Protein AF-A0A4Y8KSS1-F1 (afdb_monomer)

Nearest PDB structures (foldseek):
  6okt-assembly1_H  TM=4.123E-01  e=4.734E-01  Clostridioides difficile
  6uwi-assembly1_A  TM=1.964E-01  e=3.000E+00  Clostridioides difficile
  6uwi-assembly2_d  TM=1.963E-01  e=3.000E+00  Clostridioides difficile
  6uwi-assembly2_g  TM=1.963E-01  e=3.000E+00  Clostridioides difficile
  5ec5-assembly1_C  TM=1.843E-01  e=3.190E+00  Eisenia fetida

Sequence (190 aa):
MMDKLKALFSSRDPTFQKKWPLILLLLIIGLILVLQGREPSEKEVTTIPVSDTEVEFEQIKKLENQAEKRLEAMLKKALGTNKVEVMVTLGTSEKKIFARNETTQQDQSEDQKEGFSSAADRNSMTSQLVFGNQSQQGTPVLSYIEKPAITGVMIVAENGHETKVKKQIAEAVSKALDVSSHRVAVIPYE

Solvent-accessible surface area (backbone atoms only — not comparable to full-atom values): 11364 Å² total; per-residue (Å²): 135,66,73,72,64,59,65,78,74,69,77,85,54,88,68,47,78,79,44,46,65,57,54,52,51,50,51,50,52,51,52,51,52,59,66,70,71,61,74,80,81,70,76,78,72,83,70,76,62,75,73,56,56,59,59,52,50,55,51,50,52,52,53,31,54,53,50,21,54,53,49,31,57,51,47,25,65,75,71,73,43,86,58,48,47,50,48,51,41,66,70,54,71,71,45,78,40,62,36,64,52,74,50,80,47,77,48,80,47,80,52,80,53,98,95,48,79,49,74,49,81,45,81,47,78,48,78,43,79,40,59,45,93,54,83,95,66,57,52,68,37,75,65,53,76,43,76,48,54,56,61,36,38,42,36,36,24,62,63,27,75,41,69,67,57,34,50,52,52,40,54,52,50,21,68,75,60,74,31,60,64,94,37,44,49,69,38,56,47,135

Radius of gyration: 35.97 Å; Cα contacts (8 Å, |Δi|>4): 211; chains: 1; bounding box: 75×65×91 Å

Structure (mmCIF, N/CA/C/O backbone):
data_AF-A0A4Y8KSS1-F1
#
_entry.id   AF-A0A4Y8KSS1-F1
#
loop_
_atom_site.group_PDB
_atom_site.id
_atom_site.type_symbol
_atom_site.label_atom_id
_atom_site.label_alt_id
_atom_site.label_comp_id
_atom_site.label_asym_id
_atom_site.label_entity_id
_atom_site.label_seq_id
_atom_site.pdbx_PDB_ins_code
_atom_site.Cartn_x
_atom_site.Cartn_y
_atom_site.Cartn_z
_atom_site.occupancy
_atom_site.B_iso_or_equiv
_atom_site.auth_seq_id
_atom_site.auth_comp_id
_atom_site.auth_asym_id
_atom_site.auth_atom_id
_atom_site.pdbx_PDB_model_num
ATOM 1 N N . MET A 1 1 ? 43.802 53.108 -40.787 1.00 49.31 1 MET A N 1
ATO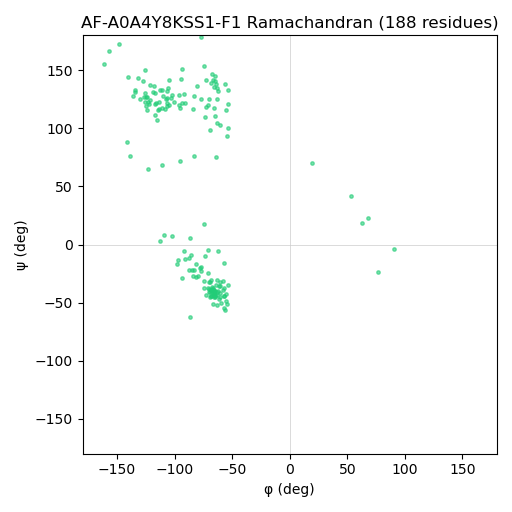M 2 C CA . MET A 1 1 ? 43.287 51.778 -41.205 1.00 49.31 1 MET A CA 1
ATOM 3 C C . MET A 1 1 ? 42.223 51.875 -42.312 1.00 49.31 1 MET A C 1
ATOM 5 O O . MET A 1 1 ? 41.577 50.879 -42.602 1.00 49.31 1 MET A O 1
ATOM 9 N N . MET A 1 2 ? 42.068 53.035 -42.975 1.00 51.78 2 MET A N 1
ATOM 10 C CA . MET A 1 2 ? 41.136 53.228 -44.098 1.00 51.78 2 MET A CA 1
ATOM 11 C C . MET A 1 2 ? 41.802 53.085 -45.481 1.00 51.78 2 MET A C 1
ATOM 13 O O . MET A 1 2 ? 41.107 52.903 -46.477 1.00 51.78 2 MET A O 1
ATOM 17 N N . ASP A 1 3 ? 43.136 53.075 -45.562 1.00 50.44 3 ASP A N 1
ATOM 18 C CA . ASP A 1 3 ? 43.850 53.045 -46.851 1.00 50.44 3 ASP A CA 1
ATOM 19 C C . ASP A 1 3 ? 43.894 51.660 -47.506 1.00 50.44 3 ASP A C 1
ATOM 21 O O . ASP A 1 3 ? 44.017 51.547 -48.723 1.00 50.44 3 ASP A O 1
ATOM 25 N N . LYS A 1 4 ? 43.691 50.588 -46.729 1.00 49.62 4 LYS A N 1
ATOM 26 C CA . LYS A 1 4 ? 43.579 49.223 -47.271 1.00 49.62 4 LYS A CA 1
ATOM 27 C C . LYS A 1 4 ? 42.188 48.894 -47.817 1.00 49.62 4 LYS A C 1
ATOM 29 O O . LYS A 1 4 ? 42.060 47.960 -48.599 1.00 49.62 4 LYS A O 1
ATOM 34 N N . LEU A 1 5 ? 41.168 49.684 -47.465 1.00 52.44 5 LEU A N 1
ATOM 35 C CA . LEU A 1 5 ? 39.812 49.515 -47.995 1.00 52.44 5 LEU A CA 1
ATOM 36 C C . LEU A 1 5 ? 39.650 50.149 -49.387 1.00 52.44 5 LEU A C 1
ATOM 38 O O . LEU A 1 5 ? 38.860 49.669 -50.194 1.00 52.44 5 LEU A O 1
ATOM 42 N N . LYS A 1 6 ? 40.434 51.188 -49.706 1.00 47.78 6 LYS A N 1
ATOM 43 C CA . LYS A 1 6 ? 40.403 51.857 -51.019 1.00 47.78 6 LYS A CA 1
ATOM 44 C C . LYS A 1 6 ? 41.115 51.082 -52.132 1.00 47.78 6 LYS A C 1
ATOM 46 O O . LYS A 1 6 ? 40.780 51.269 -53.298 1.00 47.78 6 LYS A O 1
ATOM 51 N N . ALA A 1 7 ? 42.046 50.191 -51.793 1.00 50.47 7 ALA A N 1
ATOM 52 C CA . ALA A 1 7 ? 42.794 49.406 -52.778 1.00 50.47 7 ALA A CA 1
ATOM 53 C C . ALA A 1 7 ? 41.990 48.234 -53.374 1.00 50.47 7 ALA A C 1
ATOM 55 O O . ALA A 1 7 ? 42.317 47.760 -54.457 1.00 50.47 7 ALA A O 1
ATOM 56 N N . LEU A 1 8 ? 40.912 47.796 -52.713 1.00 49.78 8 LEU A N 1
ATOM 57 C CA . LEU A 1 8 ? 40.047 46.718 -53.210 1.00 49.78 8 LEU A CA 1
ATOM 58 C C . LEU A 1 8 ? 38.954 47.194 -54.179 1.00 49.78 8 LEU A C 1
ATOM 60 O O . LEU A 1 8 ? 38.300 46.364 -54.800 1.00 49.78 8 LEU A O 1
ATOM 64 N N . PHE A 1 9 ? 38.764 48.509 -54.343 1.00 57.88 9 PHE A N 1
ATOM 65 C CA . PHE A 1 9 ? 37.720 49.067 -55.214 1.00 57.88 9 PHE A CA 1
ATOM 66 C C . PHE A 1 9 ? 38.255 49.736 -56.491 1.00 57.88 9 PHE A C 1
ATOM 68 O O . PHE A 1 9 ? 37.492 50.347 -57.236 1.00 57.88 9 PHE A O 1
ATOM 75 N N . SER A 1 10 ? 39.556 49.615 -56.774 1.00 60.19 10 SER A N 1
ATOM 76 C CA . SER A 1 10 ? 40.179 50.218 -57.958 1.00 60.19 10 SER A CA 1
ATOM 77 C C . SER A 1 10 ? 40.877 49.187 -58.845 1.00 60.19 10 SER A C 1
ATOM 79 O O . SER A 1 10 ? 42.082 49.235 -59.069 1.00 60.19 10 SER A O 1
ATOM 81 N N . SER A 1 11 ? 40.089 48.281 -59.415 1.00 57.78 11 SER A N 1
ATOM 82 C CA . SER A 1 11 ? 40.353 47.780 -60.766 1.00 57.78 11 SER A CA 1
ATOM 83 C C . SER A 1 11 ? 39.026 47.617 -61.484 1.00 57.78 11 SER A C 1
ATOM 85 O O . SER A 1 11 ? 38.339 46.603 -61.410 1.00 57.78 11 SER A O 1
ATOM 87 N N . ARG A 1 12 ? 38.622 48.714 -62.121 1.00 56.62 12 ARG A N 1
ATOM 88 C CA . ARG A 1 12 ? 37.480 48.784 -63.023 1.00 56.62 12 ARG A CA 1
ATOM 89 C C . ARG A 1 12 ? 37.956 48.302 -64.392 1.00 56.62 12 ARG A C 1
ATOM 91 O O . ARG A 1 12 ? 38.199 49.109 -65.283 1.00 56.62 12 ARG A O 1
ATOM 98 N N . ASP A 1 13 ? 38.119 46.988 -64.531 1.00 62.81 13 ASP A N 1
ATOM 99 C CA . ASP A 1 13 ? 38.410 46.361 -65.820 1.00 62.81 13 ASP A CA 1
ATOM 100 C C . ASP A 1 13 ? 37.237 46.585 -66.797 1.00 62.81 13 ASP A C 1
ATOM 102 O O . ASP A 1 13 ? 36.075 46.371 -66.432 1.00 62.81 13 ASP A O 1
ATOM 106 N N . PRO A 1 14 ? 37.478 46.968 -68.064 1.00 55.84 14 PRO A N 1
ATOM 107 C CA . PRO A 1 14 ? 36.414 47.286 -69.023 1.00 55.84 14 PRO A CA 1
ATOM 108 C C . PRO A 1 14 ? 35.608 46.065 -69.506 1.00 55.84 14 PRO A C 1
ATOM 110 O O . PRO A 1 14 ? 34.598 46.224 -70.187 1.00 55.84 14 PRO A O 1
ATOM 113 N N . THR A 1 15 ? 35.976 44.840 -69.113 1.00 52.62 15 THR A N 1
ATOM 114 C CA . THR A 1 15 ? 35.145 43.636 -69.320 1.00 52.62 15 THR A CA 1
ATOM 115 C C . THR A 1 15 ? 34.145 43.395 -68.180 1.00 52.62 15 THR A C 1
ATOM 117 O O . THR A 1 15 ? 33.210 42.603 -68.334 1.00 52.62 15 THR A O 1
ATOM 120 N N . PHE A 1 16 ? 34.286 44.115 -67.059 1.00 53.50 16 PHE A N 1
ATOM 121 C CA . PHE A 1 16 ? 33.435 43.993 -65.876 1.00 53.50 16 PHE A CA 1
ATOM 122 C C . PHE A 1 16 ? 32.013 44.504 -66.130 1.00 53.50 16 PHE A C 1
ATOM 124 O O . PHE A 1 16 ? 31.062 43.911 -65.641 1.00 53.50 16 PHE A O 1
ATOM 131 N N . GLN A 1 17 ? 31.830 45.521 -66.983 1.00 62.03 17 GLN A N 1
ATOM 132 C CA . GLN A 1 17 ? 30.504 46.070 -67.319 1.00 62.03 17 GLN A CA 1
ATOM 133 C C . GLN A 1 17 ? 29.566 45.035 -67.966 1.00 62.03 17 GLN A C 1
ATOM 135 O O . GLN A 1 17 ? 28.362 45.068 -67.735 1.00 62.03 17 GLN A O 1
ATOM 140 N N . LYS A 1 18 ? 30.113 44.082 -68.735 1.00 63.38 18 LYS A N 1
ATOM 141 C CA . LYS A 1 18 ? 29.324 43.037 -69.411 1.00 63.38 18 LYS A CA 1
ATOM 142 C C . LYS A 1 18 ? 29.092 41.798 -68.536 1.00 63.38 18 LYS A C 1
ATOM 144 O O . LYS A 1 18 ? 28.145 41.057 -68.773 1.00 63.38 18 LYS A O 1
ATOM 149 N N . LYS A 1 19 ? 29.940 41.582 -67.522 1.00 63.31 19 LYS A N 1
ATOM 150 C CA . LYS A 1 19 ? 29.869 40.448 -66.579 1.00 63.31 19 LYS A CA 1
ATOM 151 C C . LYS A 1 19 ? 29.177 40.798 -65.260 1.00 63.31 19 LYS A C 1
ATOM 153 O O . LYS A 1 19 ? 28.738 39.897 -64.554 1.00 63.31 19 LYS A O 1
ATOM 158 N N . TRP A 1 20 ? 29.028 42.086 -64.952 1.00 75.06 20 TRP A N 1
ATOM 159 C CA . TRP A 1 20 ? 28.317 42.563 -63.771 1.00 75.06 20 TRP A CA 1
ATOM 160 C C . TRP A 1 20 ? 26.872 42.053 -63.661 1.00 75.06 20 TRP A C 1
ATOM 162 O O . TRP A 1 20 ? 26.533 41.587 -62.574 1.00 75.06 20 TRP A O 1
ATOM 172 N N . PRO A 1 21 ? 26.047 42.002 -64.736 1.00 79.12 21 PRO A N 1
ATOM 173 C CA . PRO A 1 21 ? 24.717 41.395 -64.630 1.00 79.12 21 PRO A CA 1
ATOM 174 C C . PRO A 1 21 ? 24.770 39.896 -64.289 1.00 79.12 21 PRO A C 1
ATOM 176 O O . PRO A 1 21 ? 23.891 39.396 -63.595 1.00 79.12 21 PRO A O 1
ATOM 179 N N . LEU A 1 22 ? 25.821 39.184 -64.709 1.00 79.75 22 LEU A N 1
ATOM 180 C CA . LEU A 1 22 ? 25.994 37.753 -64.439 1.00 79.75 22 LEU A CA 1
ATOM 181 C C . LEU A 1 22 ? 26.396 37.486 -62.977 1.00 79.75 22 LEU A C 1
ATOM 183 O O . LEU A 1 22 ? 25.926 36.533 -62.363 1.00 79.75 22 LEU A O 1
ATOM 187 N N . ILE A 1 23 ? 27.227 38.362 -62.404 1.00 82.56 23 ILE A N 1
ATOM 188 C CA . ILE A 1 23 ? 27.611 38.323 -60.983 1.00 82.56 23 ILE A CA 1
ATOM 189 C C . ILE A 1 23 ? 26.399 38.645 -60.096 1.00 82.56 23 ILE A C 1
ATOM 191 O O . ILE A 1 23 ? 26.200 38.004 -59.066 1.00 82.56 23 ILE A O 1
ATOM 195 N N . LEU A 1 24 ? 25.559 39.594 -60.520 1.00 83.44 24 LEU A N 1
ATOM 196 C CA . LEU A 1 24 ? 24.329 39.965 -59.817 1.00 83.44 24 LEU A CA 1
ATOM 197 C C . LEU A 1 24 ? 23.301 38.821 -59.839 1.00 83.44 24 LEU A C 1
ATOM 199 O O . LEU A 1 24 ? 22.686 38.535 -58.816 1.00 83.44 24 LEU A O 1
ATOM 203 N N . LEU A 1 25 ? 23.187 38.102 -60.962 1.00 84.94 25 LEU A N 1
ATOM 204 C CA . LEU A 1 25 ? 22.342 36.911 -61.086 1.00 84.94 25 LEU A CA 1
ATOM 205 C C . LEU A 1 25 ? 22.802 35.771 -60.159 1.00 84.94 25 LEU A C 1
ATOM 207 O O . LEU A 1 25 ? 21.979 35.155 -59.487 1.00 84.94 25 LEU A O 1
ATOM 211 N N . LEU A 1 26 ? 24.111 35.509 -60.083 1.00 84.44 26 LEU A N 1
ATOM 212 C CA . LEU A 1 26 ? 24.667 34.448 -59.233 1.00 84.44 26 LEU A CA 1
ATOM 213 C C . LEU A 1 26 ? 24.488 34.773 -57.742 1.00 84.44 26 LEU A C 1
ATOM 215 O O . LEU A 1 26 ? 24.162 33.891 -56.953 1.00 84.44 26 LEU A O 1
ATOM 219 N N . LEU A 1 27 ? 24.607 36.048 -57.362 1.00 85.00 27 LEU A N 1
ATOM 220 C CA . LEU A 1 27 ? 24.352 36.504 -55.994 1.00 85.00 27 LEU A CA 1
ATOM 221 C C . LEU A 1 27 ? 22.867 36.389 -55.613 1.00 85.00 27 LEU A C 1
ATOM 223 O O . LEU A 1 27 ? 22.560 35.968 -54.500 1.00 85.00 27 LEU A O 1
ATOM 227 N N . ILE A 1 28 ? 21.948 36.684 -56.539 1.00 85.50 28 ILE A N 1
ATOM 228 C CA . ILE A 1 28 ? 20.504 36.484 -56.331 1.00 85.50 28 ILE A CA 1
ATOM 229 C C . ILE A 1 28 ? 20.174 34.990 -56.202 1.00 85.50 28 ILE A C 1
ATOM 231 O O . ILE A 1 28 ? 19.434 34.608 -55.300 1.00 85.50 28 ILE A O 1
ATOM 235 N N . ILE A 1 29 ? 20.763 34.130 -57.038 1.00 86.56 29 ILE A N 1
ATOM 236 C CA . ILE A 1 29 ? 20.601 32.669 -56.943 1.00 86.56 29 ILE A CA 1
ATOM 237 C C . ILE A 1 29 ? 21.170 32.133 -55.622 1.00 86.56 29 ILE A C 1
ATOM 239 O O . ILE A 1 29 ? 20.538 31.302 -54.974 1.00 86.56 29 ILE A O 1
ATOM 243 N N . GLY A 1 30 ? 22.322 32.646 -55.181 1.00 80.50 30 GLY A N 1
ATOM 244 C CA . GLY A 1 30 ? 22.906 32.316 -53.881 1.00 80.50 30 GLY A CA 1
ATOM 245 C C . GLY A 1 30 ? 22.018 32.744 -52.709 1.00 80.50 30 GLY A C 1
ATOM 246 O O . GLY A 1 30 ? 21.844 31.979 -51.764 1.00 80.50 30 GLY A O 1
ATOM 247 N N . LEU A 1 31 ? 21.390 33.922 -52.790 1.00 81.50 31 LEU A N 1
ATOM 248 C CA . LEU A 1 31 ? 20.440 34.394 -51.781 1.00 81.50 31 LEU A CA 1
ATOM 249 C C . LEU A 1 31 ? 19.166 33.534 -51.752 1.00 81.50 31 LEU A C 1
ATOM 251 O O . LEU A 1 31 ? 18.669 33.214 -50.675 1.00 81.50 31 LEU A O 1
ATOM 255 N N . ILE A 1 32 ? 18.669 33.111 -52.918 1.00 80.56 32 ILE A N 1
ATOM 256 C CA . ILE A 1 32 ? 17.503 32.222 -53.033 1.00 80.56 32 ILE A CA 1
ATOM 257 C C . ILE A 1 32 ? 17.811 30.830 -52.458 1.00 80.56 32 ILE A C 1
ATOM 259 O O . ILE A 1 32 ? 16.972 30.271 -51.755 1.00 80.56 32 ILE A O 1
ATOM 263 N N . LEU A 1 33 ? 19.018 30.294 -52.676 1.00 77.81 33 LEU A N 1
ATOM 264 C CA . LEU A 1 33 ? 19.453 29.026 -52.073 1.00 77.81 33 LEU A CA 1
ATOM 265 C C . LEU A 1 33 ? 19.562 29.111 -50.542 1.00 77.81 33 LEU A C 1
ATOM 267 O O . LEU A 1 33 ? 19.143 28.189 -49.847 1.00 77.81 33 LEU A O 1
ATOM 271 N N . VAL A 1 34 ? 20.060 30.228 -50.001 1.00 76.69 34 VAL A N 1
ATOM 272 C CA . VAL A 1 34 ? 20.122 30.456 -48.544 1.00 76.69 34 VAL A CA 1
ATOM 273 C C . VAL A 1 34 ? 18.726 30.629 -47.931 1.00 76.69 34 VAL A C 1
ATOM 275 O O . VAL A 1 34 ? 18.513 30.234 -46.786 1.00 76.69 34 VAL A O 1
ATOM 278 N N . LEU A 1 35 ? 17.765 31.172 -48.686 1.00 67.44 35 LEU A N 1
ATOM 279 C CA . LEU A 1 35 ? 16.371 31.312 -48.251 1.00 67.44 35 LEU A CA 1
ATOM 280 C C . LEU A 1 35 ? 15.594 29.987 -48.266 1.00 67.44 35 LEU A C 1
ATOM 282 O O . LEU A 1 35 ? 14.724 29.806 -47.422 1.00 67.44 35 LEU A O 1
ATOM 286 N N . GLN A 1 36 ? 15.912 29.053 -49.170 1.00 63.84 36 GLN A N 1
ATOM 287 C CA . GLN A 1 36 ? 15.259 27.734 -49.208 1.00 63.84 36 GLN A CA 1
ATOM 288 C C . GLN A 1 36 ? 15.895 26.713 -48.251 1.00 63.84 36 GLN A C 1
ATOM 290 O O . GLN A 1 36 ? 15.234 25.764 -47.849 1.00 63.84 36 GLN A O 1
ATOM 295 N N . GLY A 1 37 ? 17.157 26.908 -47.853 1.00 52.03 37 GLY A N 1
ATOM 296 C CA . GLY A 1 37 ? 17.889 25.979 -46.980 1.00 52.03 37 GLY A CA 1
ATOM 297 C C . GLY A 1 37 ? 17.705 26.196 -45.475 1.00 52.03 37 GLY A C 1
ATOM 298 O O . GLY A 1 37 ? 18.402 25.561 -44.686 1.00 52.03 37 GLY A O 1
ATOM 299 N N . ARG A 1 38 ? 16.826 27.113 -45.053 1.00 54.91 38 ARG A N 1
ATOM 300 C CA . ARG A 1 38 ? 16.629 27.448 -43.638 1.00 54.91 38 ARG A CA 1
ATOM 301 C C . ARG A 1 38 ? 15.262 26.971 -43.161 1.00 54.91 38 ARG A C 1
ATOM 303 O O . ARG A 1 38 ? 14.399 27.780 -42.844 1.00 54.91 38 ARG A O 1
ATOM 310 N N . GLU A 1 39 ? 15.086 25.655 -43.089 1.00 57.19 39 GLU A N 1
ATOM 311 C CA . GLU A 1 39 ? 14.051 25.081 -42.230 1.00 57.19 39 GLU A CA 1
ATOM 312 C C . GLU A 1 39 ? 14.433 25.382 -40.773 1.00 57.19 39 GLU A C 1
ATOM 314 O O . GLU A 1 39 ? 15.498 24.950 -40.310 1.00 57.19 39 GLU A O 1
ATOM 319 N N . PRO A 1 40 ? 13.626 26.149 -40.020 1.00 48.03 40 PRO A N 1
ATOM 320 C CA . PRO A 1 40 ? 13.766 26.161 -38.582 1.00 48.03 40 PRO A CA 1
ATOM 321 C C . PRO A 1 40 ? 13.308 24.783 -38.103 1.00 48.03 40 PRO A C 1
ATOM 323 O O . PRO A 1 40 ? 12.119 24.521 -37.969 1.00 48.03 40 PRO A O 1
ATOM 326 N N . SER A 1 41 ? 14.264 23.887 -37.856 1.00 47.22 41 SER A N 1
ATOM 327 C CA . SER A 1 41 ? 14.061 22.741 -36.970 1.00 47.22 41 SER A CA 1
ATOM 328 C C . SER A 1 41 ? 13.812 23.293 -35.565 1.00 47.22 41 SER A C 1
ATOM 330 O O . SER A 1 41 ? 14.693 23.285 -34.700 1.00 47.22 41 SER A O 1
ATOM 332 N N . GLU A 1 42 ? 12.611 23.818 -35.352 1.00 46.78 42 GLU A N 1
ATOM 333 C CA . GLU A 1 42 ? 12.034 24.003 -34.039 1.00 46.78 42 GLU A CA 1
ATOM 334 C C . GLU A 1 42 ? 11.888 22.600 -33.462 1.00 46.78 42 GLU A C 1
ATOM 336 O O . GLU A 1 42 ? 11.083 21.787 -33.910 1.00 46.78 42 GLU A O 1
ATOM 341 N N . LYS A 1 43 ? 12.788 22.263 -32.537 1.00 44.38 43 LYS A N 1
ATOM 342 C CA . LYS A 1 43 ? 12.642 21.065 -31.727 1.00 44.38 43 LYS A CA 1
ATOM 343 C C . LYS A 1 43 ? 11.335 21.240 -30.973 1.00 44.38 43 LYS A C 1
ATOM 345 O O . LYS A 1 43 ? 11.296 22.008 -30.013 1.00 44.38 43 LYS A O 1
ATOM 350 N N . GLU A 1 44 ? 10.292 20.554 -31.425 1.00 44.41 44 GLU A N 1
ATOM 351 C CA . GLU A 1 44 ? 9.082 20.348 -30.647 1.00 44.41 44 GLU A CA 1
ATOM 352 C C . GLU A 1 44 ? 9.505 19.742 -29.310 1.00 44.41 44 GLU A C 1
ATOM 354 O O . GLU A 1 44 ? 9.821 18.558 -29.184 1.00 44.41 44 GLU A O 1
ATOM 359 N N . VAL A 1 45 ? 9.561 20.590 -28.287 1.00 48.47 45 VAL A N 1
ATOM 360 C CA . VAL A 1 45 ? 9.409 20.122 -26.923 1.00 48.47 45 VAL A CA 1
ATOM 361 C C . VAL A 1 45 ? 7.985 19.603 -26.878 1.00 48.47 45 VAL A C 1
ATOM 363 O O . VAL A 1 45 ? 7.044 20.388 -26.993 1.00 48.47 45 VAL A O 1
ATOM 366 N N . THR A 1 46 ? 7.836 18.284 -26.769 1.00 45.25 46 THR A N 1
ATOM 367 C CA . THR A 1 46 ? 6.562 17.631 -26.484 1.00 45.25 46 THR A CA 1
ATOM 368 C C . THR A 1 46 ? 6.010 18.246 -25.203 1.00 45.25 46 THR A C 1
ATOM 370 O O . THR A 1 46 ? 6.370 17.865 -24.091 1.00 45.25 46 THR A O 1
ATOM 373 N N . THR A 1 47 ? 5.179 19.267 -25.361 1.00 51.34 47 THR A N 1
ATOM 374 C CA . THR A 1 47 ? 4.319 19.761 -24.303 1.00 51.34 47 THR A CA 1
ATOM 375 C C . THR A 1 47 ? 3.235 18.711 -24.184 1.00 51.34 47 THR A C 1
ATOM 377 O O . THR A 1 47 ? 2.447 18.501 -25.102 1.00 51.34 47 THR A O 1
ATOM 380 N N . ILE A 1 48 ? 3.279 17.968 -23.081 1.00 54.88 48 ILE A N 1
ATOM 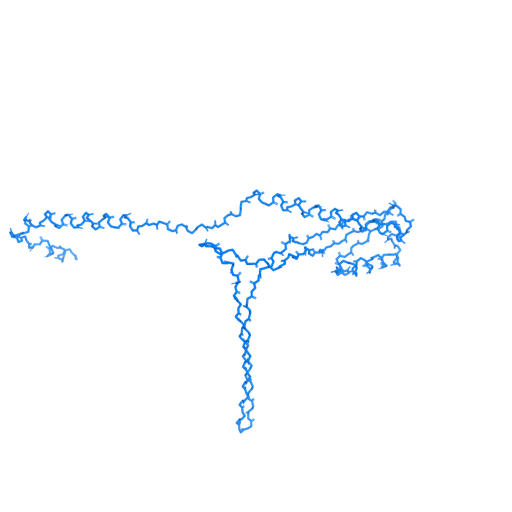381 C CA . ILE A 1 48 ? 2.243 17.003 -22.731 1.00 54.88 48 ILE A CA 1
ATOM 382 C C . ILE A 1 48 ? 0.916 17.780 -22.758 1.00 54.88 48 ILE A C 1
ATOM 384 O O . ILE A 1 48 ? 0.814 18.800 -22.065 1.00 54.88 48 ILE A O 1
ATOM 388 N N . PRO A 1 49 ? -0.067 17.392 -23.587 1.00 48.84 49 PRO A N 1
ATOM 389 C CA . PRO A 1 49 ? -1.336 18.092 -23.637 1.00 48.84 49 PRO A CA 1
ATOM 390 C C . PRO A 1 49 ? -2.013 17.961 -22.271 1.00 48.84 49 PRO A C 1
ATOM 392 O O . PRO A 1 49 ? -2.237 16.865 -21.766 1.00 48.84 49 PRO A O 1
ATOM 395 N N . VAL A 1 50 ? -2.360 19.102 -21.675 1.00 53.97 50 VAL A N 1
ATOM 396 C CA . VAL A 1 50 ? -2.969 19.225 -20.335 1.00 53.97 50 VAL A CA 1
ATOM 397 C C . VAL A 1 50 ? -4.284 18.427 -20.207 1.00 53.97 50 VAL A C 1
ATOM 399 O O . VAL A 1 50 ? -4.724 18.130 -19.103 1.00 53.97 50 VAL A O 1
ATOM 402 N N . SER A 1 51 ? -4.877 18.014 -21.333 1.00 54.78 51 SER A N 1
ATOM 403 C CA . SER A 1 51 ? -6.084 17.185 -21.390 1.00 54.78 51 SER A CA 1
ATOM 404 C C . SER A 1 51 ? -5.882 15.725 -20.957 1.00 54.78 51 SER A C 1
ATOM 406 O O . SER A 1 51 ? -6.855 15.105 -20.535 1.00 54.78 51 SER A O 1
ATOM 408 N N . ASP A 1 52 ? -4.673 15.163 -21.047 1.00 59.66 52 ASP A N 1
ATOM 409 C CA . ASP A 1 52 ? -4.429 13.766 -20.641 1.00 59.66 52 ASP A CA 1
ATOM 410 C C . ASP A 1 52 ? -4.291 13.627 -19.113 1.00 59.66 52 ASP A C 1
ATOM 412 O O . ASP A 1 52 ? -4.659 12.601 -18.537 1.00 59.66 52 ASP A O 1
ATOM 416 N N . THR A 1 53 ? -3.858 14.691 -18.431 1.00 60.75 53 THR A N 1
ATOM 417 C CA . THR A 1 53 ? -3.630 14.709 -16.978 1.00 60.75 53 THR A CA 1
ATOM 418 C C . THR A 1 53 ? -4.923 14.565 -16.166 1.00 60.75 53 THR A C 1
ATOM 420 O O . THR A 1 53 ? -4.931 13.889 -15.138 1.00 60.75 53 THR A O 1
ATOM 423 N N . GLU A 1 54 ? -6.034 15.166 -16.610 1.00 68.00 54 GLU A N 1
ATOM 424 C CA . GLU A 1 54 ? -7.329 15.049 -15.914 1.00 68.00 54 GLU A CA 1
ATOM 425 C C . GLU A 1 54 ? -7.898 13.625 -15.999 1.00 68.00 54 GLU A C 1
ATOM 427 O O . GLU A 1 54 ? -8.414 13.093 -15.014 1.00 68.00 54 GLU A O 1
ATOM 432 N N . VAL A 1 55 ? -7.752 12.975 -17.158 1.00 69.38 55 VAL A N 1
ATOM 433 C CA . VAL A 1 55 ? -8.205 11.592 -17.369 1.00 69.38 55 VAL A CA 1
ATOM 434 C C . VAL A 1 55 ? -7.381 10.617 -16.527 1.00 69.38 55 VAL A C 1
ATOM 436 O O . VAL A 1 55 ? -7.931 9.676 -15.952 1.00 69.38 55 VAL A O 1
ATOM 439 N N . GLU A 1 56 ? -6.073 10.848 -16.416 1.00 76.00 56 GLU A N 1
ATOM 440 C CA . GLU A 1 56 ? -5.168 10.021 -15.615 1.00 76.00 56 GLU A CA 1
ATOM 441 C C . GLU A 1 56 ? -5.453 10.161 -14.108 1.00 76.00 56 GLU A C 1
ATOM 443 O O . GLU A 1 56 ? -5.487 9.160 -13.388 1.00 76.00 56 GLU A O 1
ATOM 448 N N . PHE A 1 57 ? -5.772 11.369 -13.631 1.00 79.69 57 PHE A N 1
ATOM 449 C CA . PHE A 1 57 ? -6.142 11.603 -12.232 1.00 79.69 57 PHE A CA 1
ATOM 450 C C . PHE A 1 57 ? -7.449 10.897 -11.833 1.00 79.69 57 PHE A C 1
ATOM 452 O O . PHE A 1 57 ? -7.518 10.251 -10.784 1.00 79.69 57 PHE A O 1
ATOM 459 N N . GLU A 1 58 ? -8.478 10.945 -1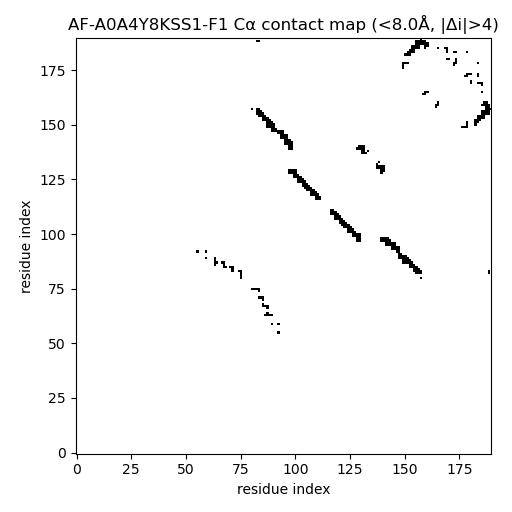2.684 1.00 84.69 58 GLU A N 1
ATOM 460 C CA . GLU A 1 58 ? -9.742 10.236 -12.440 1.00 84.69 58 GLU A CA 1
ATOM 461 C C . GLU A 1 58 ? -9.562 8.707 -12.421 1.00 84.69 58 GLU A C 1
ATOM 463 O O . GLU A 1 58 ? -10.191 8.002 -11.624 1.00 84.69 58 GLU A O 1
ATOM 468 N N . GLN A 1 59 ? -8.662 8.170 -13.252 1.00 85.38 59 GLN A N 1
ATOM 469 C CA . GLN A 1 59 ? -8.329 6.743 -13.240 1.00 85.38 59 GLN A CA 1
ATOM 470 C C . GLN A 1 59 ? -7.632 6.325 -11.941 1.00 85.38 59 GLN A C 1
ATOM 472 O O . GLN A 1 59 ? -8.011 5.308 -11.353 1.00 85.38 59 GLN A O 1
ATOM 477 N N . ILE A 1 60 ? -6.677 7.125 -11.455 1.00 87.12 60 ILE A N 1
ATOM 478 C CA . ILE A 1 60 ? -5.998 6.893 -10.169 1.00 87.12 60 ILE A CA 1
ATOM 479 C C . ILE A 1 60 ? -7.020 6.889 -9.031 1.00 87.12 60 ILE A C 1
ATOM 481 O O . ILE A 1 60 ? -7.108 5.917 -8.278 1.00 87.12 60 ILE A O 1
ATOM 485 N N . LYS A 1 61 ? -7.875 7.914 -8.969 1.00 89.00 61 LYS A N 1
ATOM 486 C CA . LYS A 1 61 ? -8.901 8.041 -7.930 1.00 89.00 61 LYS A CA 1
ATOM 487 C C . LYS A 1 61 ? -9.884 6.872 -7.937 1.00 89.00 61 LYS A C 1
ATOM 489 O O . LYS A 1 61 ? -10.351 6.421 -6.889 1.00 89.00 61 LYS A O 1
ATOM 494 N N . LYS A 1 62 ? -10.221 6.341 -9.113 1.00 90.56 62 LYS A N 1
ATOM 495 C CA . LYS A 1 62 ? -11.075 5.152 -9.229 1.00 90.56 62 LYS A CA 1
ATOM 496 C C . LYS A 1 62 ? -10.399 3.901 -8.660 1.00 90.56 62 LYS A C 1
ATOM 498 O O . LYS A 1 62 ? -11.073 3.105 -8.003 1.00 90.56 62 LYS A O 1
ATOM 503 N N . LEU A 1 63 ? -9.099 3.726 -8.903 1.00 90.12 63 LEU A N 1
ATOM 504 C CA . LEU A 1 63 ? -8.320 2.614 -8.353 1.00 90.12 63 LEU A CA 1
ATOM 505 C C . LEU A 1 63 ? -8.199 2.710 -6.827 1.00 90.12 63 LEU A C 1
ATOM 507 O O . LEU A 1 63 ? -8.406 1.702 -6.151 1.00 90.12 63 LEU A O 1
ATOM 511 N N . GLU A 1 64 ? -7.949 3.907 -6.292 1.00 91.94 64 GLU A N 1
ATOM 512 C CA . GLU A 1 64 ? -7.929 4.180 -4.847 1.00 91.94 64 GLU A CA 1
ATOM 513 C C . GLU A 1 64 ? -9.263 3.800 -4.203 1.00 91.94 64 GLU A C 1
ATOM 515 O O . GLU A 1 64 ? -9.303 2.914 -3.352 1.00 91.94 64 GLU A O 1
ATOM 520 N N . ASN A 1 65 ? -10.375 4.332 -4.717 1.00 93.81 65 ASN A N 1
ATOM 521 C CA . ASN A 1 65 ? -11.719 4.014 -4.225 1.00 93.81 65 ASN A CA 1
ATOM 522 C C . ASN A 1 65 ? -12.037 2.509 -4.267 1.00 93.81 65 ASN A C 1
ATOM 524 O O . ASN A 1 65 ? -12.747 1.977 -3.410 1.00 93.81 65 ASN A O 1
ATOM 528 N N . GLN A 1 66 ? -11.568 1.799 -5.298 1.00 92.81 66 GLN A N 1
ATOM 529 C CA . GLN A 1 66 ? -11.772 0.356 -5.400 1.00 92.81 66 GLN A CA 1
ATOM 530 C C . GLN A 1 66 ? -10.954 -0.403 -4.346 1.00 92.81 66 GLN A C 1
ATOM 532 O O . GLN A 1 66 ? -11.458 -1.369 -3.761 1.00 92.81 66 GLN A O 1
ATOM 537 N N . ALA A 1 67 ? -9.710 0.016 -4.107 1.00 92.69 67 ALA A N 1
ATOM 538 C CA . ALA A 1 67 ? -8.848 -0.556 -3.080 1.00 92.69 67 ALA A CA 1
ATOM 539 C C . ALA A 1 67 ? -9.406 -0.293 -1.673 1.00 92.69 67 ALA A C 1
ATOM 541 O O . ALA A 1 67 ? -9.509 -1.233 -0.882 1.00 92.69 67 ALA A O 1
ATOM 542 N N . GLU A 1 68 ? -9.848 0.936 -1.401 1.00 95.06 68 GLU A N 1
ATOM 543 C CA . GLU A 1 68 ? -10.473 1.363 -0.144 1.00 95.06 68 GLU A CA 1
ATOM 544 C C . GLU A 1 68 ? -11.688 0.506 0.192 1.00 95.06 68 GLU A C 1
ATOM 546 O O . GLU A 1 68 ? -11.687 -0.182 1.210 1.00 95.06 68 GLU A O 1
ATOM 551 N N . LYS A 1 69 ? -12.673 0.427 -0.712 1.00 95.19 69 LYS A N 1
ATOM 552 C CA . LYS A 1 69 ? -13.897 -0.367 -0.497 1.00 95.19 69 LYS A CA 1
ATOM 553 C C . LYS A 1 69 ? -13.604 -1.841 -0.243 1.00 95.19 69 LYS A C 1
ATOM 555 O O . LYS A 1 69 ? -14.267 -2.489 0.570 1.00 95.19 69 LYS A O 1
ATOM 560 N N . ARG A 1 70 ? -12.624 -2.404 -0.958 1.00 93.94 70 ARG A N 1
ATOM 561 C CA . ARG A 1 70 ? -12.236 -3.808 -0.784 1.00 93.94 70 ARG A CA 1
ATOM 562 C C . ARG A 1 70 ? -11.584 -4.030 0.578 1.00 93.94 70 ARG A C 1
ATOM 564 O O . ARG A 1 70 ? -11.907 -5.018 1.236 1.00 93.94 70 ARG A O 1
ATOM 571 N N . LEU A 1 71 ? -10.681 -3.142 0.988 1.00 93.62 71 LEU A N 1
ATOM 572 C CA . LEU A 1 71 ? -9.994 -3.245 2.270 1.00 93.62 71 LEU A CA 1
ATOM 573 C C . LEU A 1 71 ? -10.962 -3.005 3.436 1.00 93.62 71 LEU A C 1
ATOM 575 O O . LEU A 1 71 ? -10.997 -3.802 4.370 1.00 93.62 71 LEU A O 1
ATOM 579 N N . GLU A 1 72 ? -11.810 -1.986 3.333 1.00 94.50 72 GLU A N 1
ATOM 580 C CA . GLU A 1 72 ? -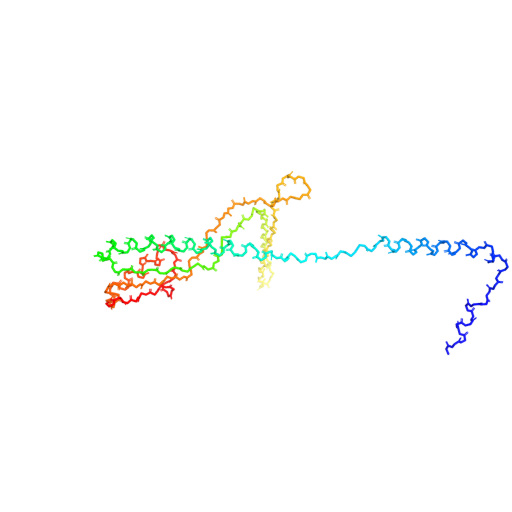12.870 -1.665 4.288 1.00 94.50 72 GLU A CA 1
ATOM 581 C C . GLU A 1 72 ? -13.796 -2.869 4.515 1.00 94.50 72 GLU A C 1
ATOM 583 O O . GLU A 1 72 ? -13.982 -3.307 5.649 1.00 94.50 72 GLU A O 1
ATOM 588 N N . ALA A 1 73 ? -14.316 -3.482 3.445 1.00 94.25 73 ALA A N 1
ATOM 589 C CA . ALA A 1 73 ? -15.208 -4.636 3.554 1.00 94.25 73 ALA A CA 1
ATOM 590 C C . ALA A 1 73 ? -14.545 -5.851 4.228 1.00 94.25 73 ALA A C 1
ATOM 592 O O . ALA A 1 73 ? -15.204 -6.599 4.956 1.00 94.25 73 ALA A O 1
ATOM 593 N N . MET A 1 74 ? -13.249 -6.066 3.989 1.00 93.50 74 MET A N 1
ATOM 594 C CA . MET A 1 74 ? -12.495 -7.155 4.614 1.00 93.50 74 MET A CA 1
ATOM 595 C C . MET A 1 74 ? -12.222 -6.870 6.092 1.00 93.50 74 MET A C 1
ATOM 597 O O . MET A 1 74 ? -12.415 -7.758 6.923 1.00 93.50 74 MET A O 1
ATOM 601 N N . LEU A 1 75 ? -11.837 -5.638 6.434 1.00 91.31 75 LEU A N 1
ATOM 602 C CA . LEU A 1 75 ? -11.591 -5.228 7.817 1.00 91.31 75 LEU A CA 1
ATOM 603 C C . LEU A 1 75 ? -12.872 -5.257 8.654 1.00 91.31 75 LEU A C 1
ATOM 605 O O . LEU A 1 75 ? -12.840 -5.767 9.770 1.00 91.31 75 LEU A O 1
ATOM 609 N N . LYS A 1 76 ? -14.013 -4.823 8.104 1.00 92.88 76 LYS A N 1
ATOM 610 C CA . LYS A 1 76 ? -15.321 -4.920 8.775 1.00 92.88 76 LYS A CA 1
ATOM 611 C C . LYS A 1 76 ? -15.668 -6.358 9.160 1.00 92.88 76 LYS A C 1
ATOM 613 O O . LYS A 1 76 ? -16.070 -6.627 10.289 1.00 92.88 76 LYS A O 1
ATOM 618 N N . LYS A 1 77 ? -15.444 -7.309 8.246 1.00 92.19 77 LYS A N 1
ATOM 619 C CA . LYS A 1 77 ? -15.656 -8.744 8.507 1.00 92.19 77 LYS A CA 1
ATOM 620 C C . LYS A 1 77 ? -14.665 -9.311 9.521 1.00 92.19 77 LYS A C 1
ATOM 622 O O . LYS A 1 77 ? -15.062 -10.110 10.360 1.00 92.19 77 LYS A O 1
ATOM 627 N N . ALA A 1 78 ? -13.395 -8.919 9.438 1.00 88.75 78 ALA A N 1
ATOM 628 C CA . ALA A 1 78 ? -12.345 -9.426 10.318 1.00 88.75 78 ALA A CA 1
ATOM 629 C C . ALA A 1 78 ? -12.488 -8.918 11.761 1.00 88.75 78 ALA A C 1
ATOM 631 O O . ALA A 1 78 ? -12.242 -9.669 12.701 1.00 88.75 78 ALA A O 1
ATOM 632 N N . LEU A 1 79 ? -12.890 -7.657 11.928 1.00 86.94 79 LEU A N 1
ATOM 633 C CA . LEU A 1 79 ? -13.055 -7.009 13.230 1.00 86.94 79 LEU A CA 1
ATOM 634 C C . LEU A 1 79 ? -14.472 -7.167 13.800 1.00 86.94 79 LEU A C 1
ATOM 636 O O . LEU A 1 79 ? -14.692 -6.865 14.968 1.00 86.94 79 LEU A O 1
ATOM 640 N N . GLY A 1 80 ? -15.437 -7.622 12.994 1.00 88.50 80 GLY A N 1
ATOM 641 C CA . GLY A 1 80 ? -16.831 -7.780 13.417 1.00 88.50 80 GLY A CA 1
ATOM 642 C C . GLY A 1 80 ? -17.549 -6.454 13.692 1.00 88.50 80 GLY A C 1
ATOM 643 O O . GLY A 1 80 ? -18.526 -6.437 14.434 1.00 88.50 80 GLY A O 1
ATOM 644 N N . THR A 1 81 ? -17.077 -5.349 13.109 1.00 85.69 81 THR A N 1
ATOM 645 C CA . THR A 1 81 ? -17.649 -4.005 13.282 1.00 85.69 81 THR A CA 1
ATOM 646 C C . THR A 1 81 ? -17.977 -3.373 11.933 1.00 85.69 81 THR A C 1
ATOM 648 O O . THR A 1 81 ? -17.315 -3.626 10.930 1.00 85.69 81 THR A O 1
ATOM 651 N N . ASN A 1 82 ? -19.000 -2.519 11.908 1.00 86.94 82 ASN A N 1
ATOM 652 C CA . ASN A 1 82 ? -19.351 -1.709 10.740 1.00 86.94 82 ASN A CA 1
ATOM 653 C C . ASN A 1 82 ? -18.674 -0.329 10.745 1.00 86.94 82 ASN A C 1
ATOM 655 O O . ASN A 1 82 ? -18.791 0.401 9.760 1.00 86.94 82 ASN A O 1
ATOM 659 N N . LYS A 1 83 ? -17.966 0.026 11.822 1.00 90.81 83 LYS A N 1
ATOM 660 C CA . LYS A 1 83 ? -17.287 1.314 11.998 1.00 90.81 83 LYS A CA 1
ATOM 661 C C . LYS A 1 83 ? -15.818 1.197 11.594 1.00 90.81 83 LYS A C 1
ATOM 663 O O . LYS A 1 83 ? -14.920 1.147 12.436 1.00 90.81 83 LYS A O 1
ATOM 668 N N . VAL A 1 84 ? -15.599 1.085 10.287 1.00 93.06 84 VAL A N 1
ATOM 669 C CA . VAL A 1 84 ? -14.266 1.123 9.682 1.00 93.06 84 VAL A CA 1
ATOM 670 C C . VAL A 1 84 ? -14.320 2.029 8.467 1.00 93.06 84 VAL A C 1
ATOM 672 O O . VAL A 1 84 ? -15.199 1.852 7.625 1.00 93.06 84 VAL A O 1
ATOM 675 N N . GLU A 1 85 ? -13.371 2.948 8.379 1.00 93.94 85 GLU A N 1
ATOM 676 C CA . GLU A 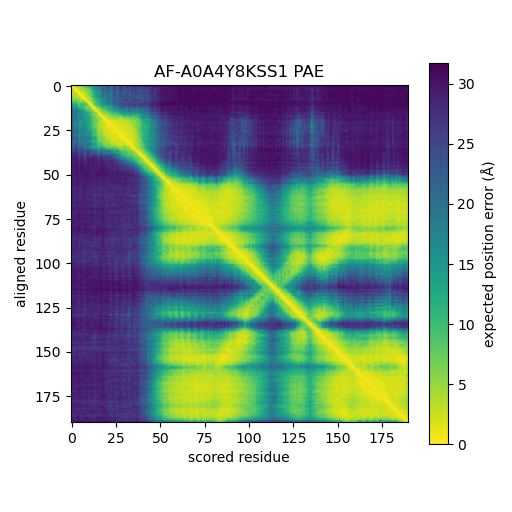1 85 ? -13.134 3.806 7.225 1.00 93.94 85 GLU A CA 1
ATOM 677 C C . GLU A 1 85 ? -11.665 3.688 6.824 1.00 93.94 85 GLU A C 1
ATOM 679 O O . GLU A 1 85 ? -10.778 3.549 7.672 1.00 93.94 85 GLU A O 1
ATOM 684 N N . VAL A 1 86 ? -11.409 3.668 5.520 1.00 95.44 86 VAL A N 1
ATOM 685 C CA . VAL A 1 86 ? -10.079 3.424 4.968 1.00 95.44 86 VAL A CA 1
ATOM 686 C C . VAL A 1 86 ? -9.815 4.434 3.870 1.00 95.44 86 VAL A C 1
ATOM 688 O O . VAL A 1 86 ? -10.644 4.601 2.984 1.00 95.44 86 VAL A O 1
ATOM 691 N N . MET A 1 87 ? -8.635 5.038 3.912 1.00 95.00 87 MET A N 1
ATOM 692 C CA . MET A 1 87 ? -8.102 5.874 2.846 1.00 95.00 87 MET A CA 1
ATOM 693 C C . MET A 1 87 ? -6.805 5.253 2.330 1.00 95.00 87 MET A C 1
ATOM 695 O O . MET A 1 87 ? -5.929 4.886 3.122 1.00 95.00 87 MET A O 1
ATOM 699 N N . VAL A 1 88 ? -6.676 5.127 1.012 1.00 94.81 88 VAL A N 1
ATOM 700 C CA . VAL A 1 88 ? -5.498 4.557 0.344 1.00 94.81 88 VAL A CA 1
ATOM 701 C C . VAL A 1 88 ? -4.918 5.598 -0.600 1.00 94.81 88 VAL A C 1
ATOM 703 O O . VAL A 1 88 ? -5.648 6.246 -1.335 1.00 94.81 88 VAL A O 1
ATOM 706 N N . THR A 1 89 ? -3.594 5.730 -0.607 1.00 91.81 89 THR A N 1
ATOM 707 C CA . THR A 1 89 ? -2.896 6.649 -1.513 1.00 91.81 89 THR A CA 1
ATOM 708 C C . THR A 1 89 ? -1.993 5.873 -2.461 1.00 91.81 89 THR A C 1
ATOM 710 O O . THR A 1 89 ? -1.194 5.037 -2.024 1.00 91.81 89 THR A O 1
ATOM 713 N N . LEU A 1 90 ? -2.105 6.158 -3.757 1.00 91.44 90 LEU A N 1
ATOM 714 C CA . LEU A 1 90 ? -1.206 5.649 -4.792 1.00 91.44 90 LEU A CA 1
ATOM 715 C C . LEU A 1 90 ? -0.087 6.658 -5.077 1.00 91.44 90 LEU A C 1
ATOM 717 O O . LEU A 1 90 ? -0.285 7.868 -5.038 1.00 91.44 90 LEU A O 1
ATOM 721 N N . GLY A 1 91 ? 1.127 6.162 -5.327 1.00 83.12 91 GLY A N 1
ATOM 722 C CA . GLY A 1 91 ? 2.298 7.029 -5.519 1.00 83.12 91 GLY A CA 1
ATOM 723 C C . GLY A 1 91 ? 2.477 7.575 -6.929 1.00 83.12 91 GLY A C 1
ATOM 724 O O . GLY A 1 91 ? 3.108 8.613 -7.107 1.00 83.12 91 GLY A O 1
ATOM 725 N N . THR A 1 92 ? 1.978 6.856 -7.929 1.00 82.31 92 THR A N 1
ATOM 726 C CA . THR A 1 92 ? 2.172 7.166 -9.347 1.00 82.31 92 THR A CA 1
ATOM 727 C C . THR A 1 92 ? 0.958 6.717 -10.148 1.00 82.31 92 THR A C 1
ATOM 729 O O . THR A 1 92 ? 0.089 6.016 -9.629 1.00 82.31 92 THR A O 1
ATOM 732 N N . SER A 1 93 ? 0.922 7.072 -11.430 1.00 83.75 93 SER A N 1
ATOM 733 C CA . SER A 1 93 ? 0.071 6.392 -12.400 1.00 83.75 93 SER A CA 1
ATOM 734 C C . SER A 1 93 ? 0.661 5.036 -12.816 1.00 83.75 93 SER A C 1
ATOM 736 O O . SER A 1 93 ? 1.722 4.613 -12.334 1.00 83.75 93 SER A O 1
ATOM 738 N N . GLU A 1 94 ? -0.063 4.318 -13.673 1.00 84.69 94 GLU A N 1
ATOM 739 C CA . GLU A 1 94 ? 0.369 3.035 -14.225 1.00 84.69 94 GLU A CA 1
ATOM 740 C C . GLU A 1 94 ? 1.644 3.191 -15.060 1.00 84.69 94 GLU A C 1
ATOM 742 O O . GLU A 1 94 ? 1.745 4.040 -15.948 1.00 84.69 94 GLU A O 1
ATOM 747 N N . LYS A 1 95 ? 2.624 2.316 -14.824 1.00 84.75 95 LYS A N 1
ATOM 748 C CA . LYS A 1 95 ? 3.889 2.352 -15.556 1.00 84.75 95 LYS A CA 1
ATOM 749 C C . LYS A 1 95 ? 3.838 1.380 -16.730 1.00 84.75 95 LYS A C 1
ATOM 751 O O . LYS A 1 95 ? 3.740 0.166 -16.553 1.00 84.75 95 LYS A O 1
ATOM 756 N N . LYS A 1 96 ? 3.943 1.913 -17.947 1.00 85.81 96 LYS A N 1
ATOM 757 C CA . LYS A 1 96 ? 4.053 1.118 -19.180 1.00 85.81 96 LYS A CA 1
ATOM 758 C C . LYS A 1 96 ? 5.513 0.728 -19.409 1.00 85.81 96 LYS A C 1
ATOM 760 O O . LYS A 1 96 ? 6.366 1.594 -19.599 1.00 85.81 96 LYS A O 1
ATOM 765 N N . ILE A 1 97 ? 5.808 -0.571 -19.382 1.00 85.25 97 ILE A N 1
ATOM 766 C CA . ILE A 1 97 ? 7.154 -1.103 -19.619 1.00 85.25 97 ILE A CA 1
ATOM 767 C C . ILE A 1 97 ? 7.240 -1.618 -21.053 1.00 85.25 97 ILE A C 1
ATOM 769 O O . ILE A 1 97 ? 6.475 -2.492 -21.456 1.00 85.25 97 ILE A O 1
ATOM 773 N N . PHE A 1 98 ? 8.187 -1.089 -21.824 1.00 86.62 98 PHE A N 1
ATOM 774 C CA . PHE A 1 98 ? 8.439 -1.503 -23.205 1.00 86.62 98 PHE A CA 1
ATOM 775 C C . PHE A 1 98 ? 9.524 -2.579 -23.277 1.00 86.62 98 PHE A C 1
ATOM 777 O O . PHE A 1 98 ? 10.419 -2.627 -22.431 1.00 86.62 98 PHE A O 1
ATOM 784 N N . ALA A 1 99 ? 9.444 -3.431 -24.295 1.00 84.00 99 ALA A N 1
ATOM 785 C CA . ALA A 1 99 ? 10.404 -4.496 -24.537 1.00 84.00 99 ALA A CA 1
ATOM 786 C C . ALA A 1 99 ? 11.788 -3.924 -24.883 1.00 84.00 99 ALA A C 1
ATOM 788 O O . ALA A 1 99 ? 11.917 -2.990 -25.684 1.00 84.00 99 ALA A O 1
ATOM 789 N N . ARG A 1 100 ? 12.826 -4.506 -24.275 1.00 82.62 100 ARG A N 1
ATOM 790 C CA . ARG A 1 100 ? 14.230 -4.152 -24.496 1.00 82.62 100 ARG A CA 1
ATOM 791 C C . ARG A 1 100 ? 15.065 -5.405 -24.726 1.00 82.62 100 ARG A C 1
ATOM 793 O O . ARG A 1 100 ? 14.832 -6.421 -24.080 1.00 82.62 100 ARG A O 1
ATOM 800 N N . ASN A 1 101 ? 16.049 -5.295 -25.609 1.00 76.62 101 ASN A N 1
ATOM 801 C CA . ASN A 1 101 ? 17.130 -6.259 -25.752 1.00 76.62 101 ASN A CA 1
ATOM 802 C C . ASN A 1 101 ? 18.307 -5.784 -24.901 1.00 76.62 101 ASN A C 1
ATOM 804 O O . ASN A 1 101 ? 18.801 -4.674 -25.103 1.00 76.62 101 ASN A O 1
ATOM 808 N N . GLU A 1 102 ? 18.742 -6.611 -23.955 1.00 78.62 102 GLU A N 1
ATOM 809 C CA . GLU A 1 102 ? 19.860 -6.312 -23.059 1.00 78.62 102 GLU A CA 1
ATOM 810 C C . GLU A 1 102 ? 21.046 -7.225 -23.384 1.00 78.62 102 GLU A C 1
ATOM 812 O O . GLU A 1 102 ? 20.888 -8.428 -23.583 1.00 78.62 102 GLU A O 1
ATOM 817 N N . THR A 1 103 ? 22.242 -6.650 -23.483 1.00 76.12 103 THR A N 1
ATOM 818 C CA . THR A 1 103 ? 23.503 -7.383 -23.635 1.00 76.12 103 THR A CA 1
ATOM 819 C C . THR A 1 103 ? 24.445 -6.964 -22.518 1.00 76.12 103 THR A C 1
ATOM 821 O O . THR A 1 103 ? 24.841 -5.799 -22.445 1.00 76.12 103 THR A O 1
ATOM 824 N N . THR A 1 104 ? 24.786 -7.922 -21.657 1.00 74.75 104 THR A N 1
ATOM 825 C CA . THR A 1 104 ? 25.722 -7.752 -20.541 1.00 74.75 104 THR A CA 1
ATOM 826 C C . THR A 1 104 ? 27.058 -8.386 -20.909 1.00 74.75 104 THR A C 1
ATOM 828 O O . THR A 1 104 ? 27.106 -9.556 -21.283 1.00 74.75 104 THR A O 1
ATOM 831 N N . GLN A 1 105 ? 28.138 -7.616 -20.804 1.00 70.50 105 GLN A N 1
ATOM 832 C CA . GLN A 1 105 ? 29.517 -8.083 -20.923 1.00 70.50 105 GLN A CA 1
ATOM 833 C C . GLN A 1 105 ? 30.199 -7.924 -19.564 1.00 70.50 105 GLN A C 1
ATOM 835 O O . GLN A 1 105 ? 30.233 -6.823 -19.012 1.00 70.50 105 GLN A O 1
ATOM 840 N N . GLN A 1 106 ? 30.718 -9.028 -19.032 1.00 69.25 106 GLN A N 1
ATOM 841 C CA . GLN A 1 106 ? 31.488 -9.064 -17.794 1.00 69.25 106 GLN A CA 1
ATOM 842 C C . GLN A 1 106 ? 32.901 -9.546 -18.127 1.00 69.25 106 GLN A C 1
ATOM 844 O O . GLN A 1 106 ? 33.081 -10.708 -18.486 1.00 69.25 106 GLN A O 1
ATOM 849 N N . ASP A 1 107 ? 33.881 -8.655 -18.001 1.00 68.88 107 ASP A N 1
ATOM 850 C CA . ASP A 1 107 ? 35.296 -8.970 -18.168 1.00 68.88 107 ASP A CA 1
ATOM 851 C C . ASP A 1 107 ? 35.957 -9.027 -16.788 1.00 68.88 107 ASP A C 1
ATOM 853 O O . ASP A 1 107 ? 35.960 -8.042 -16.045 1.00 68.88 107 ASP A O 1
ATOM 857 N N . GLN A 1 108 ? 36.517 -10.190 -16.456 1.00 66.44 108 GLN A N 1
ATOM 858 C CA . GLN A 1 108 ? 37.333 -10.411 -15.266 1.00 66.44 108 GLN A CA 1
ATOM 859 C C . GLN A 1 108 ? 38.775 -10.653 -15.690 1.00 66.44 108 GLN A C 1
ATOM 861 O O . GLN A 1 108 ? 39.067 -11.621 -16.391 1.00 66.44 108 GLN A O 1
ATOM 866 N N . SER A 1 109 ? 39.677 -9.768 -15.272 1.00 62.44 109 SER A N 1
ATOM 867 C CA . SER A 1 109 ? 41.117 -9.919 -15.491 1.00 62.44 109 SER A CA 1
ATOM 868 C C . SER A 1 109 ? 41.850 -9.904 -14.156 1.00 62.44 109 SER A C 1
ATOM 870 O O . SER A 1 109 ? 41.766 -8.923 -13.416 1.00 62.44 109 SER A O 1
ATOM 872 N N . GLU A 1 110 ? 42.569 -10.985 -13.863 1.00 57.06 110 GLU A N 1
ATOM 873 C CA . GLU A 1 110 ? 43.487 -11.098 -12.730 1.00 57.06 110 GLU A CA 1
ATOM 874 C C . GLU A 1 110 ? 44.924 -11.086 -13.259 1.00 57.06 110 GLU A C 1
ATOM 876 O O . GLU A 1 110 ? 45.326 -11.984 -13.997 1.00 57.06 110 GLU A O 1
ATOM 881 N N . ASP A 1 111 ? 45.699 -10.070 -12.879 1.00 56.78 111 ASP A N 1
ATOM 882 C CA . ASP A 1 111 ? 47.133 -10.003 -13.160 1.00 56.78 111 ASP A CA 1
ATOM 883 C C . ASP A 1 111 ? 47.914 -10.262 -11.867 1.00 56.78 111 ASP A C 1
ATOM 885 O O . ASP A 1 111 ? 47.777 -9.539 -10.872 1.00 56.78 111 ASP A O 1
ATOM 889 N N . GLN A 1 112 ? 48.765 -11.290 -11.890 1.00 53.88 112 GLN A N 1
ATOM 890 C CA . GLN A 1 112 ? 49.631 -11.658 -10.773 1.00 53.88 112 GLN A CA 1
ATOM 891 C C . GLN A 1 112 ? 51.096 -11.477 -11.188 1.00 53.88 112 GLN A C 1
ATOM 893 O O . GLN A 1 112 ? 51.633 -12.242 -11.990 1.00 53.88 112 GLN A O 1
ATOM 898 N N . LYS A 1 113 ? 51.758 -10.443 -10.654 1.00 58.09 113 LYS A N 1
ATOM 899 C CA . LYS A 1 113 ? 53.206 -10.231 -10.816 1.00 58.09 113 LYS A CA 1
ATOM 900 C C . LYS A 1 113 ? 53.862 -10.066 -9.456 1.00 58.09 113 LYS A C 1
ATOM 902 O O . LYS A 1 113 ? 53.421 -9.244 -8.663 1.00 58.09 113 LYS A O 1
ATOM 907 N N . GLU A 1 114 ? 54.899 -10.874 -9.222 1.00 57.62 114 GLU A N 1
ATOM 908 C CA . GLU A 1 114 ? 55.864 -10.828 -8.109 1.00 57.62 114 GLU A CA 1
ATOM 909 C C . GLU A 1 114 ? 55.402 -10.034 -6.872 1.00 57.62 114 GLU A C 1
ATOM 911 O O . GLU A 1 114 ? 55.897 -8.951 -6.571 1.00 57.62 114 GLU A O 1
ATOM 916 N N . GLY A 1 115 ? 54.421 -10.586 -6.150 1.00 57.72 115 GLY A N 1
ATOM 917 C CA . GLY A 1 115 ? 53.976 -10.074 -4.848 1.00 57.72 115 GLY A CA 1
ATOM 918 C C . GLY A 1 115 ? 52.840 -9.047 -4.868 1.00 57.72 115 GLY A C 1
ATOM 919 O O . GLY A 1 115 ? 52.352 -8.689 -3.799 1.00 57.72 115 GLY A O 1
ATOM 920 N N . PHE A 1 116 ? 52.364 -8.616 -6.039 1.00 50.75 116 PHE A N 1
ATOM 921 C CA . PHE A 1 116 ? 51.191 -7.752 -6.172 1.00 50.75 116 PHE A CA 1
ATOM 922 C C . PHE A 1 116 ? 50.121 -8.424 -7.042 1.00 50.75 116 PHE A C 1
ATOM 924 O O . PHE A 1 116 ? 50.378 -8.833 -8.175 1.00 50.75 116 PHE A O 1
ATOM 931 N N . SER A 1 117 ? 48.916 -8.553 -6.483 1.00 54.22 117 SER A N 1
ATOM 932 C CA . SER A 1 117 ? 47.733 -9.069 -7.1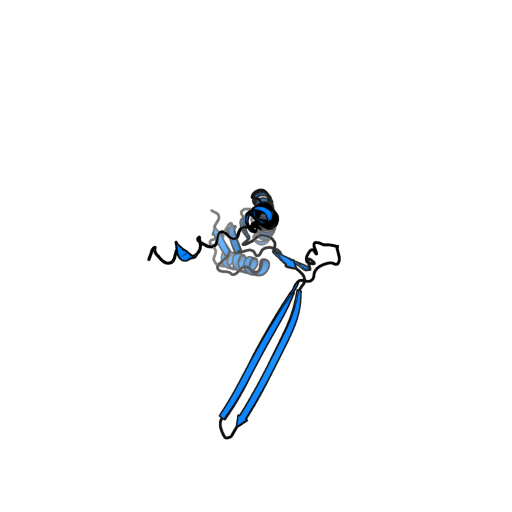74 1.00 54.22 117 SER A CA 1
ATOM 933 C C . SER A 1 117 ? 46.799 -7.900 -7.453 1.00 54.22 117 SER A C 1
ATOM 935 O O . SER A 1 117 ? 46.448 -7.167 -6.529 1.00 54.22 117 SER A O 1
ATOM 937 N N . SER A 1 118 ? 46.396 -7.713 -8.707 1.00 51.47 118 SER A N 1
ATOM 938 C CA . SER A 1 118 ? 45.339 -6.767 -9.077 1.00 51.47 118 SER A CA 1
ATOM 939 C C . SER A 1 118 ? 44.268 -7.489 -9.875 1.00 51.47 118 SER A C 1
ATOM 941 O O . SER A 1 118 ? 44.556 -8.086 -10.908 1.00 51.47 118 SER A O 1
ATOM 943 N N . ALA A 1 119 ? 43.038 -7.427 -9.373 1.00 55.22 119 ALA A N 1
ATOM 944 C CA . ALA A 1 119 ? 41.849 -7.874 -10.080 1.00 55.22 119 ALA A CA 1
ATOM 945 C C . ALA A 1 119 ? 41.125 -6.642 -10.631 1.00 55.22 119 ALA A C 1
ATOM 947 O O . ALA A 1 119 ? 40.880 -5.680 -9.898 1.00 55.22 119 ALA A O 1
ATOM 948 N N . ALA A 1 120 ? 40.809 -6.661 -11.922 1.00 52.94 120 ALA A N 1
ATOM 949 C CA . ALA A 1 120 ? 39.958 -5.670 -12.559 1.00 52.94 120 ALA A CA 1
ATOM 950 C C . ALA A 1 120 ? 38.673 -6.353 -13.036 1.00 52.94 120 ALA A C 1
ATOM 952 O O . ALA A 1 120 ? 38.706 -7.216 -13.914 1.00 52.94 120 ALA A O 1
ATOM 953 N N . ASP A 1 121 ? 37.556 -5.940 -12.439 1.00 57.47 121 ASP A N 1
ATOM 954 C CA . ASP A 1 121 ? 36.198 -6.284 -12.851 1.00 57.47 121 ASP A CA 1
ATOM 955 C C . ASP A 1 121 ? 35.647 -5.158 -13.733 1.00 57.47 121 ASP A C 1
ATOM 957 O O . ASP A 1 121 ? 35.517 -4.011 -13.289 1.00 57.47 121 ASP A O 1
ATOM 961 N N . ARG A 1 122 ? 35.294 -5.470 -14.983 1.00 55.28 122 ARG A N 1
ATOM 962 C CA . ARG A 1 122 ? 34.616 -4.539 -15.890 1.00 55.28 122 ARG A CA 1
ATOM 963 C C . ARG A 1 122 ? 33.241 -5.087 -16.248 1.00 55.28 122 ARG A C 1
ATOM 965 O O . ARG A 1 122 ? 33.125 -6.167 -16.812 1.00 55.28 122 ARG A O 1
ATOM 972 N N . ASN A 1 123 ? 32.197 -4.324 -15.933 1.00 63.53 123 ASN A N 1
ATOM 973 C CA . ASN A 1 123 ? 30.818 -4.665 -16.271 1.00 63.53 123 ASN A CA 1
ATOM 974 C C . ASN A 1 123 ? 30.257 -3.616 -17.244 1.00 63.53 123 ASN A C 1
ATOM 976 O O . ASN A 1 123 ? 30.262 -2.422 -16.936 1.00 63.53 123 ASN A O 1
ATOM 980 N N . SER A 1 124 ? 29.811 -4.051 -18.421 1.00 68.88 124 SER A N 1
ATOM 981 C CA . SER A 1 124 ? 29.208 -3.209 -19.458 1.00 68.88 124 SER A CA 1
ATOM 982 C C . SER A 1 124 ? 27.825 -3.743 -19.820 1.00 68.88 124 SER A C 1
ATOM 984 O O . SER A 1 124 ? 27.675 -4.913 -20.164 1.00 68.88 124 SER A O 1
ATOM 986 N N . MET A 1 125 ? 26.807 -2.884 -19.761 1.00 68.00 125 MET A N 1
ATOM 987 C CA . MET A 1 125 ? 25.415 -3.240 -20.037 1.00 68.00 125 MET A CA 1
ATOM 988 C C . MET A 1 125 ? 24.858 -2.328 -21.132 1.00 68.00 125 MET A C 1
ATOM 990 O O . MET A 1 125 ? 24.810 -1.109 -20.973 1.00 68.00 125 MET A O 1
ATOM 994 N N . THR A 1 126 ? 24.440 -2.917 -22.255 1.00 75.50 126 THR A N 1
ATOM 995 C CA . THR A 1 126 ? 23.799 -2.209 -23.377 1.00 75.50 126 THR A CA 1
ATOM 996 C C . THR A 1 126 ? 22.328 -2.607 -23.458 1.00 75.50 126 THR A C 1
ATOM 998 O O . THR A 1 126 ? 22.028 -3.795 -23.505 1.00 75.50 126 THR A O 1
ATOM 1001 N N . SER A 1 127 ? 21.413 -1.632 -23.493 1.00 72.81 127 SER A N 1
ATOM 1002 C CA . SER A 1 127 ? 19.959 -1.856 -23.564 1.00 72.81 127 SER A CA 1
ATOM 1003 C C . SER A 1 127 ? 19.356 -1.123 -24.770 1.00 72.81 127 SER A C 1
ATOM 1005 O O . SER A 1 127 ? 19.576 0.077 -24.936 1.00 72.81 127 SER A O 1
ATOM 1007 N N . GLN A 1 128 ? 18.616 -1.833 -25.629 1.00 76.56 128 GLN A N 1
ATOM 1008 C CA . GLN A 1 128 ? 18.018 -1.309 -26.868 1.00 76.56 128 GLN A CA 1
ATOM 1009 C C . GLN A 1 128 ? 16.506 -1.573 -26.906 1.00 76.56 128 GLN A C 1
ATOM 1011 O O . GLN A 1 128 ? 16.077 -2.701 -26.683 1.00 76.56 128 GLN A O 1
ATOM 1016 N N . LEU A 1 129 ? 15.686 -0.555 -27.200 1.00 78.44 129 LEU A N 1
ATOM 1017 C CA . LEU A 1 129 ? 14.228 -0.707 -27.342 1.00 78.44 129 LEU A CA 1
ATOM 1018 C C . LEU A 1 129 ? 13.870 -1.530 -28.587 1.00 78.44 129 LEU A C 1
ATOM 1020 O O . LEU A 1 129 ? 14.451 -1.334 -29.654 1.00 78.44 129 LEU A O 1
ATOM 1024 N N . VAL A 1 130 ? 12.881 -2.415 -28.453 1.00 79.12 130 VAL A N 1
ATOM 1025 C CA . VAL A 1 130 ? 12.359 -3.215 -29.569 1.00 79.12 130 VAL A CA 1
ATOM 1026 C C . VAL A 1 130 ? 11.195 -2.476 -30.222 1.00 79.12 130 VAL A C 1
ATOM 1028 O O . VAL A 1 130 ? 10.193 -2.179 -29.570 1.00 79.12 130 VAL A O 1
ATOM 1031 N N . PHE A 1 131 ? 11.319 -2.197 -31.518 1.00 78.19 131 PHE A N 1
ATOM 1032 C CA . PHE A 1 131 ? 10.293 -1.533 -32.320 1.00 78.19 131 PHE A CA 1
ATOM 1033 C C . PHE A 1 131 ? 9.573 -2.533 -33.226 1.00 78.19 131 PHE A C 1
ATOM 1035 O O . PHE A 1 131 ? 10.193 -3.449 -33.767 1.00 78.19 131 PHE A O 1
ATOM 1042 N N . GLY A 1 132 ? 8.258 -2.365 -33.381 1.00 69.94 132 GLY A N 1
ATOM 1043 C CA . GLY A 1 132 ? 7.456 -3.176 -34.297 1.00 69.94 132 GLY A CA 1
ATOM 1044 C C . GLY A 1 132 ? 7.682 -2.802 -35.767 1.00 69.94 132 GLY A C 1
ATOM 1045 O O . GLY A 1 132 ? 7.987 -1.658 -36.091 1.00 69.94 132 GLY A O 1
ATOM 1046 N N . ASN A 1 133 ? 7.465 -3.758 -36.675 1.00 68.69 133 ASN A N 1
ATOM 1047 C CA . ASN A 1 133 ? 7.735 -3.623 -38.116 1.00 68.69 133 ASN A CA 1
ATOM 1048 C C . ASN A 1 133 ? 6.729 -2.742 -38.900 1.00 68.69 133 ASN A C 1
ATOM 1050 O O . ASN A 1 133 ? 6.660 -2.854 -40.124 1.00 68.69 133 ASN A O 1
ATOM 1054 N N . GLN A 1 134 ? 5.924 -1.888 -38.252 1.00 62.00 134 GLN A N 1
ATOM 1055 C CA . GLN A 1 134 ? 5.006 -1.005 -38.982 1.00 62.00 134 GLN A CA 1
ATOM 1056 C C . GLN A 1 134 ? 5.720 0.260 -39.479 1.00 62.00 134 GLN A C 1
ATOM 1058 O O . GLN A 1 134 ? 6.418 0.957 -38.748 1.00 62.00 134 GLN A O 1
ATOM 1063 N N . SER A 1 135 ? 5.562 0.497 -40.778 1.00 52.22 135 SER A N 1
ATOM 1064 C CA . SER A 1 135 ? 6.303 1.435 -41.616 1.00 52.22 135 SER A CA 1
ATOM 1065 C C . SER A 1 135 ? 6.330 2.880 -41.098 1.00 52.22 135 SER A C 1
ATOM 1067 O O . SER A 1 135 ? 5.292 3.474 -40.825 1.00 52.22 135 SER A O 1
ATOM 1069 N N . GLN A 1 136 ? 7.539 3.448 -41.101 1.00 57.31 136 GLN A N 1
ATOM 1070 C CA . GLN A 1 136 ? 7.930 4.863 -40.959 1.00 57.31 136 GLN A CA 1
ATOM 1071 C C . GLN A 1 136 ? 7.898 5.510 -39.564 1.00 57.31 136 GLN A C 1
ATOM 1073 O O . GLN A 1 136 ? 8.691 6.417 -39.332 1.00 57.31 136 GLN A O 1
ATOM 1078 N N . GLN A 1 137 ? 7.115 5.013 -38.607 1.00 61.59 137 GLN A N 1
ATOM 1079 C CA . GLN A 1 137 ? 7.162 5.459 -37.204 1.00 61.59 137 GLN A CA 1
ATOM 1080 C C . GLN A 1 137 ? 7.038 4.234 -36.295 1.00 61.59 137 GLN A C 1
ATOM 1082 O O . GLN A 1 137 ? 5.966 3.934 -35.777 1.00 61.59 137 GLN A O 1
ATOM 1087 N N . GLY A 1 138 ? 8.117 3.457 -36.169 1.00 61.78 138 GLY A N 1
ATOM 1088 C CA . GLY A 1 138 ? 8.105 2.243 -35.353 1.00 61.78 138 GLY A CA 1
ATOM 1089 C C . GLY A 1 138 ? 7.667 2.565 -33.923 1.00 61.78 138 GLY A C 1
ATOM 1090 O O . GLY A 1 138 ? 8.347 3.308 -33.218 1.00 61.78 138 GLY A O 1
ATOM 1091 N N . THR A 1 139 ? 6.527 2.028 -33.491 1.00 72.00 139 THR A N 1
ATOM 1092 C CA . THR A 1 139 ? 6.081 2.119 -32.098 1.00 72.00 139 THR A CA 1
ATOM 1093 C C . THR A 1 139 ? 6.812 1.058 -31.269 1.00 72.00 139 THR A C 1
ATOM 1095 O O . THR A 1 139 ? 6.993 -0.075 -31.737 1.00 72.00 139 THR A O 1
ATOM 1098 N N . PRO A 1 140 ? 7.295 1.402 -30.061 1.00 80.88 140 PRO A N 1
ATOM 1099 C CA . PRO A 1 140 ? 7.962 0.435 -29.201 1.00 80.88 140 PRO A CA 1
ATOM 1100 C C . PRO A 1 140 ? 6.970 -0.646 -28.766 1.00 80.88 140 PRO A C 1
ATOM 1102 O O . PRO A 1 140 ? 5.807 -0.365 -28.468 1.00 80.88 140 PRO A O 1
ATOM 1105 N N . VAL A 1 141 ? 7.434 -1.891 -28.710 1.00 82.44 141 VAL A N 1
ATOM 1106 C CA . VAL A 1 141 ? 6.603 -3.022 -28.291 1.00 82.44 141 VAL A CA 1
ATOM 1107 C C . VAL A 1 141 ? 6.334 -2.911 -26.789 1.00 82.44 141 VAL A C 1
ATOM 1109 O O . VAL A 1 141 ? 7.268 -2.896 -25.987 1.00 82.44 141 VAL A O 1
ATOM 1112 N N . LEU A 1 142 ? 5.062 -2.818 -26.389 1.00 84.06 142 LEU A N 1
ATOM 1113 C CA . LEU A 1 142 ? 4.662 -2.857 -24.980 1.00 84.06 142 LEU A CA 1
ATOM 1114 C C . LEU A 1 142 ? 4.876 -4.275 -24.432 1.00 84.06 142 LEU A C 1
ATOM 1116 O O . LEU A 1 142 ? 4.361 -5.234 -24.997 1.00 84.06 142 LEU A O 1
ATOM 1120 N N . SER A 1 143 ? 5.625 -4.396 -23.336 1.00 86.56 143 SER A N 1
ATOM 1121 C CA . SER A 1 143 ? 5.874 -5.672 -22.658 1.00 86.56 143 SER A CA 1
ATOM 1122 C C . SER A 1 143 ? 4.758 -5.973 -21.654 1.00 86.56 143 SER A C 1
ATOM 1124 O O . SER A 1 143 ? 4.005 -6.928 -21.824 1.00 86.56 143 SER A O 1
ATOM 1126 N N . TYR A 1 144 ? 4.593 -5.121 -20.637 1.00 85.25 144 TYR A N 1
ATOM 1127 C CA . TYR A 1 144 ? 3.518 -5.230 -19.648 1.00 85.25 144 TYR A CA 1
ATOM 1128 C C . TYR A 1 144 ? 3.226 -3.878 -18.982 1.00 85.25 144 TYR A C 1
ATOM 1130 O O . TYR A 1 144 ? 3.996 -2.919 -19.102 1.00 85.25 144 TYR A O 1
ATOM 1138 N N . ILE A 1 145 ? 2.089 -3.809 -18.287 1.00 87.25 145 ILE A N 1
ATOM 1139 C CA . ILE A 1 145 ? 1.660 -2.651 -17.498 1.00 87.25 145 ILE A CA 1
ATOM 1140 C C . ILE A 1 145 ? 1.813 -3.002 -16.021 1.00 87.25 145 ILE A C 1
ATOM 1142 O O . ILE A 1 145 ? 1.288 -4.015 -15.556 1.00 87.25 145 ILE A O 1
ATOM 1146 N N . GLU A 1 146 ? 2.543 -2.169 -15.292 1.00 89.12 146 GLU A N 1
ATOM 1147 C CA . GLU A 1 146 ? 2.746 -2.302 -13.856 1.00 89.12 146 GLU A CA 1
ATOM 1148 C C . GLU A 1 146 ? 1.745 -1.413 -13.110 1.00 89.12 146 GLU A C 1
ATOM 1150 O O . GLU A 1 146 ? 1.602 -0.221 -13.406 1.00 89.12 146 GLU A O 1
ATOM 1155 N N . LYS A 1 147 ? 1.034 -2.012 -12.147 1.00 87.31 147 LYS A N 1
ATOM 1156 C CA . LYS A 1 147 ? 0.082 -1.285 -11.303 1.00 87.31 147 LYS A CA 1
ATOM 1157 C C . LYS A 1 147 ? 0.826 -0.310 -10.391 1.00 87.31 147 LYS A C 1
ATOM 1159 O O . LYS A 1 147 ? 1.918 -0.639 -9.929 1.00 87.31 147 LYS A O 1
ATOM 1164 N N . PRO A 1 148 ? 0.227 0.848 -10.076 1.00 87.88 148 PRO A N 1
ATOM 1165 C CA . PRO A 1 148 ? 0.846 1.797 -9.171 1.00 87.88 148 PRO A CA 1
ATOM 1166 C C . PRO A 1 148 ? 0.991 1.204 -7.770 1.00 87.88 148 PRO A C 1
ATOM 1168 O O . PRO A 1 148 ? 0.090 0.536 -7.254 1.00 87.88 148 PRO A O 1
ATOM 1171 N N . ALA A 1 149 ? 2.141 1.464 -7.154 1.00 89.75 149 ALA A N 1
ATOM 1172 C CA . ALA A 1 149 ? 2.404 1.049 -5.787 1.00 89.75 149 ALA A CA 1
ATOM 1173 C C . ALA A 1 149 ? 1.608 1.911 -4.796 1.00 89.75 149 ALA A C 1
ATOM 1175 O O . ALA A 1 149 ? 1.490 3.132 -4.956 1.00 89.75 149 ALA A O 1
ATOM 1176 N N . ILE A 1 150 ? 1.109 1.273 -3.738 1.00 92.25 150 ILE A N 1
ATOM 1177 C CA . ILE A 1 150 ? 0.445 1.962 -2.631 1.00 92.25 150 ILE A CA 1
ATOM 1178 C C . ILE A 1 150 ? 1.519 2.611 -1.757 1.00 92.25 150 ILE A C 1
ATOM 1180 O O . ILE A 1 150 ? 2.460 1.959 -1.294 1.00 92.25 150 ILE A O 1
ATOM 1184 N N . THR A 1 151 ? 1.400 3.916 -1.541 1.00 90.50 151 THR A N 1
ATOM 1185 C CA . THR A 1 151 ? 2.363 4.689 -0.749 1.00 90.50 151 THR A CA 1
ATOM 1186 C C . THR A 1 151 ? 1.953 4.812 0.700 1.00 90.50 151 THR A C 1
ATOM 1188 O O . THR A 1 151 ? 2.836 4.895 1.550 1.00 90.50 151 THR A O 1
ATOM 1191 N N . GLY A 1 152 ? 0.656 4.779 0.996 1.00 92.31 152 GLY A N 1
ATOM 1192 C CA . GLY A 1 152 ? 0.160 4.899 2.356 1.00 92.31 152 GLY A CA 1
ATOM 1193 C C . GLY A 1 152 ? -1.263 4.392 2.510 1.00 92.31 152 GLY A C 1
ATOM 1194 O O . GLY A 1 152 ? -2.037 4.350 1.553 1.00 92.31 152 GLY A O 1
ATOM 1195 N N . VAL A 1 153 ? -1.583 3.992 3.739 1.00 95.81 153 VAL A N 1
ATOM 1196 C CA . VAL A 1 153 ? -2.929 3.572 4.130 1.00 95.81 153 VAL A CA 1
ATOM 1197 C C . VAL A 1 153 ? -3.264 4.193 5.478 1.00 95.81 153 VAL A C 1
ATOM 1199 O O . VAL A 1 153 ? -2.509 4.044 6.441 1.00 95.81 153 VAL A O 1
ATOM 1202 N N . MET A 1 154 ? -4.407 4.863 5.558 1.00 94.50 154 MET A N 1
ATOM 1203 C CA . MET A 1 154 ? -4.976 5.357 6.806 1.00 94.50 154 MET A CA 1
ATOM 1204 C C . MET A 1 154 ? -6.256 4.591 7.107 1.00 94.50 154 MET A C 1
ATOM 1206 O O . MET A 1 154 ? -7.092 4.395 6.230 1.00 94.50 154 MET A O 1
ATOM 1210 N N . ILE A 1 155 ? -6.392 4.138 8.347 1.00 95.00 155 ILE A N 1
ATOM 1211 C CA . ILE A 1 155 ? -7.509 3.313 8.794 1.00 95.00 155 ILE A CA 1
ATOM 1212 C C . ILE A 1 155 ? -8.072 3.937 10.056 1.00 95.00 155 ILE A C 1
ATOM 1214 O O . ILE A 1 155 ? -7.351 4.129 11.035 1.00 95.00 155 ILE A O 1
ATOM 1218 N N . VAL A 1 156 ? -9.366 4.209 10.041 1.00 94.38 156 VAL A N 1
ATOM 1219 C CA . VAL A 1 156 ? -10.130 4.606 11.216 1.00 94.38 156 VAL A CA 1
ATOM 1220 C C . VAL A 1 156 ? -10.994 3.415 11.599 1.00 94.38 156 VAL A C 1
ATOM 1222 O O . VAL A 1 156 ? -11.779 2.941 10.782 1.00 94.38 156 VAL A O 1
ATOM 1225 N N . ALA A 1 157 ? -10.816 2.876 12.804 1.00 91.94 157 ALA A N 1
ATOM 1226 C CA . ALA A 1 157 ? -11.530 1.679 13.242 1.00 91.94 157 ALA A CA 1
ATOM 1227 C C . ALA A 1 157 ? -11.964 1.776 14.706 1.00 91.94 157 ALA A C 1
ATOM 1229 O O . ALA A 1 157 ? -11.237 2.293 15.562 1.00 91.94 157 ALA A O 1
ATOM 1230 N N . GLU A 1 158 ? -13.136 1.223 15.008 1.00 89.62 158 GLU A N 1
ATOM 1231 C CA . GLU A 1 158 ? -13.576 1.001 16.387 1.00 89.62 158 GLU A CA 1
ATOM 1232 C C . GLU A 1 158 ? -12.545 0.144 17.142 1.00 89.62 158 GLU A C 1
ATOM 1234 O O . GLU A 1 158 ? -11.981 -0.806 16.595 1.00 89.62 158 GLU A O 1
ATOM 1239 N N . ASN A 1 159 ? -12.261 0.507 18.395 1.00 82.69 159 ASN A N 1
ATOM 1240 C CA . ASN A 1 159 ? -11.197 -0.093 19.216 1.00 82.69 159 ASN A CA 1
ATOM 1241 C C . ASN A 1 159 ? -9.764 0.083 18.669 1.00 82.69 159 ASN A C 1
ATOM 1243 O O 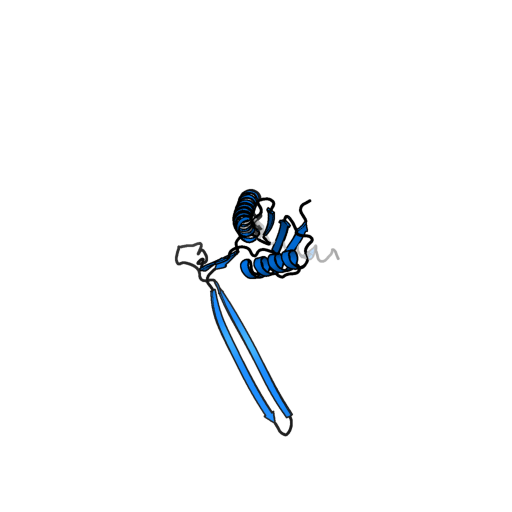. ASN A 1 159 ? -8.838 -0.584 19.128 1.00 82.69 159 ASN A O 1
ATOM 1247 N N . GLY A 1 160 ? -9.529 1.040 17.761 1.00 80.69 160 GLY A N 1
ATOM 1248 C CA . GLY A 1 160 ? -8.186 1.373 17.257 1.00 80.69 160 GLY A CA 1
ATOM 1249 C C . GLY A 1 160 ? -7.192 1.897 18.312 1.00 80.69 160 GLY A C 1
ATOM 1250 O O . GLY A 1 160 ? -6.013 2.086 18.006 1.00 80.69 160 GLY A O 1
ATOM 1251 N N . HIS A 1 161 ? -7.641 2.118 19.553 1.00 86.06 161 HIS A N 1
ATOM 1252 C CA . HIS A 1 161 ? -6.802 2.473 20.699 1.00 86.06 161 HIS A CA 1
ATOM 1253 C C . HIS A 1 161 ? -6.161 1.240 21.359 1.00 86.06 161 HIS A C 1
ATOM 1255 O O . HIS A 1 161 ? -5.135 1.366 22.027 1.00 86.06 161 HIS A O 1
ATOM 1261 N N . GLU A 1 162 ? -6.729 0.044 21.167 1.00 90.00 162 GLU A N 1
ATOM 1262 C CA . GLU A 1 162 ? -6.176 -1.184 21.724 1.00 90.00 162 GLU A CA 1
ATOM 1263 C C . GLU A 1 162 ? -4.908 -1.579 20.953 1.00 90.00 162 GLU A C 1
ATOM 1265 O O . GLU A 1 162 ? -4.944 -1.877 19.757 1.00 90.00 162 GLU A O 1
ATOM 1270 N N . THR A 1 163 ? -3.765 -1.632 21.644 1.00 91.81 163 THR A N 1
ATOM 1271 C CA . THR A 1 163 ? -2.457 -1.939 21.036 1.00 91.81 163 THR A CA 1
ATOM 1272 C C . THR A 1 163 ? -2.462 -3.247 20.243 1.00 91.81 163 THR A C 1
ATOM 1274 O O . THR A 1 163 ? -1.803 -3.349 19.206 1.00 91.81 163 THR A O 1
ATOM 1277 N N . LYS A 1 164 ? -3.220 -4.250 20.705 1.00 91.69 164 LYS A N 1
ATOM 1278 C CA . LYS A 1 164 ? -3.342 -5.548 20.035 1.00 91.69 164 LYS A CA 1
ATOM 1279 C C . LYS A 1 164 ? -4.062 -5.419 18.691 1.00 91.69 164 LYS A C 1
ATOM 1281 O O . LYS A 1 164 ? -3.505 -5.844 17.680 1.00 91.69 164 LYS A O 1
ATOM 1286 N N . VAL A 1 165 ? -5.234 -4.784 18.676 1.00 89.31 165 VAL A N 1
ATOM 1287 C CA . VAL A 1 165 ? -6.027 -4.530 17.460 1.00 89.31 165 VAL A CA 1
ATOM 1288 C C . VAL A 1 165 ? -5.232 -3.663 16.487 1.00 89.31 165 VAL A C 1
ATOM 1290 O O . VAL A 1 165 ? -5.072 -4.020 15.321 1.00 89.31 165 VAL A O 1
ATOM 1293 N N . LYS A 1 166 ? -4.625 -2.580 16.983 1.00 91.12 166 LYS A N 1
ATOM 1294 C CA . LYS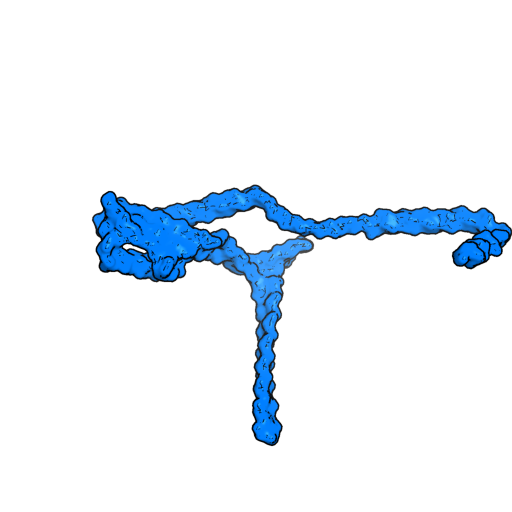 A 1 166 ? -3.784 -1.674 16.194 1.00 91.12 166 LYS A CA 1
ATOM 1295 C C . LYS A 1 166 ? -2.644 -2.404 15.484 1.00 91.12 166 LYS A C 1
ATOM 1297 O O . LYS A 1 166 ? -2.445 -2.220 14.283 1.00 91.12 166 LYS A O 1
ATOM 1302 N N . LYS A 1 167 ? -1.909 -3.256 16.209 1.00 92.62 167 LYS A N 1
ATOM 1303 C CA . LYS A 1 167 ? -0.811 -4.050 15.644 1.00 92.62 167 LYS A CA 1
ATOM 1304 C C . LYS A 1 167 ? -1.317 -5.063 14.618 1.00 92.62 167 LYS A C 1
ATOM 1306 O O . LYS A 1 167 ? -0.720 -5.179 13.554 1.00 92.62 167 LYS A O 1
ATOM 1311 N N . GLN A 1 168 ? -2.410 -5.764 14.918 1.00 91.75 168 GLN A N 1
ATOM 1312 C CA . GLN A 1 168 ? -2.995 -6.751 14.008 1.00 91.75 168 GLN A CA 1
ATOM 1313 C C . GLN A 1 168 ? -3.437 -6.120 12.686 1.00 91.75 168 GLN A C 1
ATOM 1315 O O . GLN A 1 168 ? -3.121 -6.658 11.627 1.00 91.75 168 GLN A O 1
ATOM 1320 N N . ILE A 1 169 ? -4.107 -4.965 12.737 1.00 92.44 169 ILE A N 1
ATOM 1321 C CA . ILE A 1 169 ? -4.532 -4.231 11.540 1.00 92.44 169 ILE A CA 1
ATOM 1322 C C . ILE A 1 169 ? -3.309 -3.787 10.731 1.00 92.44 169 ILE A C 1
ATOM 1324 O O . ILE A 1 169 ? -3.221 -4.088 9.542 1.00 92.44 169 ILE A O 1
ATOM 1328 N N . ALA A 1 170 ? -2.341 -3.121 11.370 1.00 93.75 170 ALA A N 1
ATOM 1329 C CA . ALA A 1 170 ? -1.155 -2.617 10.682 1.00 93.75 170 ALA A CA 1
ATOM 1330 C C . ALA A 1 170 ? -0.333 -3.742 10.030 1.00 93.75 170 ALA A C 1
ATOM 1332 O O . ALA A 1 170 ? 0.118 -3.610 8.891 1.00 93.75 170 ALA A O 1
ATOM 1333 N N . GLU A 1 171 ? -0.167 -4.873 10.718 1.00 93.50 171 GLU A N 1
ATOM 1334 C CA . GLU A 1 171 ? 0.554 -6.038 10.202 1.00 93.50 171 GLU A CA 1
ATOM 1335 C C . GLU A 1 171 ? -0.200 -6.746 9.064 1.00 93.50 171 GLU A C 1
ATOM 1337 O O . GLU A 1 171 ? 0.407 -7.143 8.071 1.00 93.50 171 GLU A O 1
ATOM 1342 N N . ALA A 1 172 ? -1.524 -6.883 9.170 1.00 92.69 172 ALA A N 1
ATOM 1343 C CA . ALA A 1 172 ? -2.329 -7.489 8.113 1.00 92.69 172 ALA A CA 1
ATOM 1344 C C . ALA A 1 172 ? -2.305 -6.642 6.834 1.00 92.69 172 ALA A C 1
ATOM 1346 O O . ALA A 1 172 ? -2.103 -7.168 5.742 1.00 92.69 172 ALA A O 1
ATOM 1347 N N . VAL A 1 173 ? -2.471 -5.326 6.975 1.00 94.00 173 VAL A N 1
ATOM 1348 C CA . VAL A 1 173 ? -2.527 -4.381 5.852 1.00 94.00 173 VAL A CA 1
ATOM 1349 C C . VAL A 1 173 ? -1.166 -4.259 5.176 1.00 94.00 173 VAL A C 1
ATOM 1351 O O . VAL A 1 173 ? -1.093 -4.346 3.953 1.00 94.00 173 VAL A O 1
ATOM 1354 N N . SER A 1 174 ? -0.087 -4.128 5.957 1.00 94.19 174 SER A N 1
ATOM 1355 C CA . SER A 1 174 ? 1.277 -4.069 5.413 1.00 94.19 174 SER A CA 1
ATOM 1356 C C . SER A 1 174 ? 1.619 -5.297 4.571 1.00 94.19 174 SER A C 1
ATOM 1358 O O . SER A 1 174 ? 2.127 -5.146 3.465 1.00 94.19 174 SER A O 1
ATOM 1360 N N . LYS A 1 175 ? 1.270 -6.504 5.034 1.00 92.56 175 LYS A N 1
ATOM 1361 C CA . LYS A 1 175 ? 1.501 -7.744 4.275 1.00 92.56 175 LYS A CA 1
ATOM 1362 C C . LYS A 1 175 ? 0.584 -7.887 3.063 1.00 92.56 175 LYS A C 1
ATOM 1364 O O . LYS A 1 175 ? 1.016 -8.395 2.036 1.00 92.56 175 LYS A O 1
ATOM 1369 N N . ALA A 1 176 ? -0.677 -7.474 3.175 1.00 91.38 176 ALA A N 1
ATOM 1370 C CA . ALA A 1 176 ? -1.645 -7.618 2.091 1.00 91.38 176 ALA A CA 1
ATOM 1371 C C . ALA A 1 176 ? -1.359 -6.687 0.904 1.00 91.38 176 ALA A C 1
ATOM 1373 O O . ALA A 1 176 ? -1.665 -7.043 -0.232 1.00 91.38 176 ALA A O 1
ATOM 1374 N N . LEU A 1 177 ? -0.813 -5.499 1.174 1.00 90.19 177 LEU A N 1
ATOM 1375 C CA . LEU A 1 177 ? -0.611 -4.445 0.178 1.00 90.19 177 LEU A CA 1
ATOM 1376 C C . LEU A 1 177 ? 0.864 -4.159 -0.130 1.00 90.19 177 LEU A C 1
ATOM 1378 O O . LEU A 1 177 ? 1.142 -3.251 -0.906 1.00 90.19 177 LEU A O 1
ATOM 1382 N N . ASP A 1 178 ? 1.788 -4.912 0.471 1.00 91.75 178 ASP A N 1
ATOM 1383 C CA . ASP A 1 178 ? 3.238 -4.686 0.386 1.00 91.75 178 ASP A CA 1
ATOM 1384 C C . ASP A 1 178 ? 3.644 -3.243 0.759 1.00 91.75 178 ASP A C 1
ATOM 1386 O O . ASP A 1 178 ? 4.473 -2.578 0.135 1.00 91.75 178 ASP A O 1
ATOM 1390 N N . VAL A 1 179 ? 3.006 -2.720 1.811 1.00 92.38 179 VAL A N 1
ATOM 1391 C CA . VAL A 1 179 ? 3.236 -1.365 2.326 1.00 92.38 179 VAL A CA 1
ATOM 1392 C C . VAL A 1 179 ? 4.042 -1.457 3.613 1.00 92.38 179 VAL A C 1
ATOM 1394 O O . VAL A 1 179 ? 3.748 -2.253 4.499 1.00 92.38 179 VAL A O 1
ATOM 1397 N N . SER A 1 180 ? 5.064 -0.612 3.755 1.00 92.19 180 SER A N 1
ATOM 1398 C CA . SER A 1 180 ? 5.885 -0.617 4.973 1.00 92.19 180 SER A CA 1
ATOM 1399 C C . SER A 1 180 ? 5.064 -0.197 6.195 1.00 92.19 180 SER A C 1
ATOM 1401 O O . SER A 1 180 ? 4.217 0.688 6.098 1.00 92.19 180 SER A O 1
ATOM 1403 N N . SER A 1 181 ? 5.344 -0.782 7.361 1.00 88.88 181 SER A N 1
ATOM 1404 C CA . SER A 1 181 ? 4.575 -0.562 8.595 1.00 88.88 181 SER A CA 1
ATOM 1405 C C . SER A 1 181 ? 4.515 0.903 9.039 1.00 88.88 181 SER A C 1
ATOM 1407 O O . SER A 1 181 ? 3.505 1.331 9.584 1.00 88.88 181 SER A O 1
ATOM 1409 N N . HIS A 1 182 ? 5.554 1.696 8.761 1.00 92.25 182 HIS A N 1
ATOM 1410 C CA . HIS A 1 182 ? 5.582 3.133 9.063 1.00 92.25 182 HIS A CA 1
ATOM 1411 C C . HIS A 1 182 ? 4.700 3.982 8.129 1.00 92.25 182 HIS A C 1
ATOM 1413 O O . HIS A 1 182 ? 4.500 5.164 8.389 1.00 92.25 182 HIS A O 1
ATOM 1419 N N . ARG A 1 183 ? 4.178 3.391 7.046 1.00 93.56 183 ARG A N 1
ATOM 1420 C CA . ARG A 1 183 ? 3.264 4.024 6.080 1.00 93.56 183 ARG A CA 1
ATOM 1421 C C . ARG A 1 183 ? 1.805 3.596 6.286 1.00 93.56 183 ARG A C 1
ATOM 1423 O O . ARG A 1 183 ? 0.946 3.929 5.474 1.00 93.56 183 ARG A O 1
ATOM 1430 N N . VAL A 1 184 ? 1.525 2.857 7.364 1.00 95.25 184 VAL A N 1
ATOM 1431 C CA . VAL A 1 184 ? 0.174 2.450 7.759 1.00 95.25 184 VAL A CA 1
ATOM 1432 C C . VAL A 1 184 ? -0.192 3.142 9.068 1.00 95.25 184 VAL A C 1
ATOM 1434 O O . VAL A 1 184 ? 0.428 2.905 10.105 1.00 95.25 184 VAL A O 1
ATOM 1437 N N . ALA A 1 185 ? -1.217 3.988 9.026 1.00 93.94 185 ALA A N 1
ATOM 1438 C CA . ALA A 1 185 ? -1.740 4.690 10.188 1.00 93.94 185 ALA A CA 1
ATOM 1439 C C . ALA A 1 185 ? -3.078 4.080 10.618 1.00 93.94 185 ALA A C 1
ATOM 1441 O O . ALA A 1 185 ? -3.969 3.877 9.798 1.00 93.94 185 ALA A O 1
ATOM 1442 N N . VAL A 1 186 ? -3.223 3.813 11.917 1.00 94.06 186 VAL A N 1
ATOM 1443 C CA . VAL A 1 186 ? -4.472 3.327 12.517 1.00 94.06 186 VAL A CA 1
ATOM 1444 C C . VAL A 1 186 ? -4.888 4.295 13.615 1.00 94.06 186 VAL A C 1
ATOM 1446 O O . VAL A 1 186 ? -4.119 4.537 14.555 1.00 94.06 186 VAL A O 1
ATOM 1449 N N . ILE A 1 187 ? -6.093 4.835 13.471 1.00 93.25 187 ILE A N 1
ATOM 1450 C CA . ILE A 1 187 ? -6.700 5.840 14.339 1.00 93.25 187 ILE A CA 1
ATOM 1451 C C . ILE A 1 187 ? -7.973 5.235 14.958 1.00 93.25 187 ILE A C 1
ATOM 1453 O O . ILE A 1 187 ? -8.720 4.540 14.261 1.00 93.25 187 ILE A O 1
ATOM 1457 N N . PRO A 1 188 ? -8.223 5.432 16.264 1.00 91.50 188 PRO A N 1
ATOM 1458 C CA . PRO A 1 188 ? -9.473 5.005 16.879 1.00 91.50 188 PRO A CA 1
ATOM 1459 C C . PRO A 1 188 ? -10.670 5.804 16.353 1.00 91.50 188 PRO A C 1
ATOM 1461 O O . PRO A 1 188 ? -10.581 7.014 16.166 1.00 91.50 188 PRO A O 1
ATOM 1464 N N . TYR A 1 189 ? -11.793 5.114 16.168 1.00 87.31 189 TYR A N 1
ATOM 1465 C CA . TYR A 1 189 ? -13.118 5.718 16.045 1.00 87.31 189 TYR A CA 1
ATOM 1466 C C . TYR A 1 189 ? -13.769 5.784 17.437 1.00 87.31 189 TYR A C 1
ATOM 1468 O O . TYR A 1 189 ? -13.787 4.757 18.125 1.00 87.31 189 TYR A O 1
ATOM 1476 N N . GLU A 1 190 ? -14.279 6.953 17.840 1.00 74.00 190 GLU A N 1
ATOM 1477 C CA . GLU A 1 190 ? -15.055 7.157 19.083 1.00 74.00 190 GLU A CA 1
ATOM 1478 C C . GLU A 1 190 ? -16.563 6.937 18.870 1.00 74.00 190 GLU A C 1
ATOM 1480 O O . GLU A 1 190 ? -17.110 7.394 17.840 1.00 74.00 190 GLU A O 1
#

Secondary structure (DSSP, 8-state):
--HHHHTTS----TTHHHHHHHHHHHHHHHHHHHHHS------------HHHHHHHHHHHHHHHHHHHHHHHHHHHHHHT-S-EEEEEEESSSPEEEEPEEEEEEEEEEEEEETTEEEEEEEEEEEEEE-B-S-SSS-PBPEEEEEPPPEEEEEEEEETTTSHHHHHHHHHHHHHHHT--GGGEEEEEE-

Mean predicted aligned error: 17.02 Å

pLDDT: mean 76.62, std 15.99, range [44.38, 95.81]

Foldseek 3Di:
DCPVVVVVPPDPDVCCVVCVVVVVVVVVVVVVVVVVPDDPPPPPPPPPPPVVVVVQVVVQVVVQVVVFVVLLVVVCVVVVHNPKGKGWDFDDTKDFD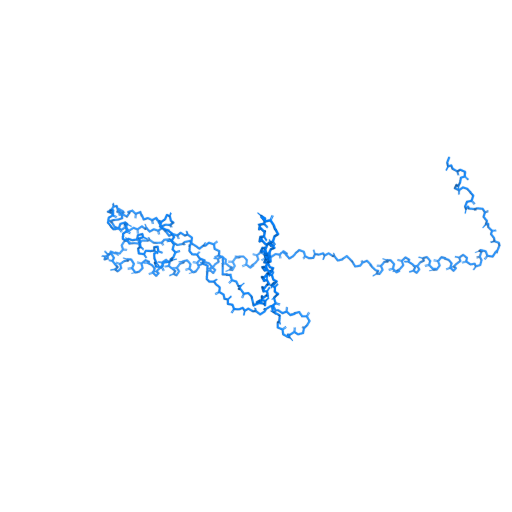FDKDKDKDWDWDWDDDDPDIDIDIDIDMDIGFDFDPDPDDTDTHTDDIHHTAIAAMEMEEAVLVPPVSVVVSLVVCCVVRVYDSVRYHYHYDD